Protein AF-A0A959Y8W8-F1 (afdb_monomer)

Solvent-accessible surface area (backbone atoms only — not comparable to full-atom values): 12566 Å² total; per-residue (Å²): 110,53,69,58,55,55,50,50,54,55,51,46,36,52,47,51,26,52,47,50,45,73,72,44,62,66,51,68,52,96,49,15,60,48,69,56,41,47,70,50,42,53,74,69,55,39,50,50,33,64,76,68,66,54,86,52,61,78,70,49,55,55,67,57,48,49,38,28,50,62,71,41,36,74,59,42,26,75,74,68,69,51,55,72,66,53,54,54,40,48,51,50,53,52,53,48,54,52,50,63,71,65,50,57,94,84,53,81,68,51,53,69,55,52,21,54,52,32,47,48,50,39,56,43,38,59,72,66,66,44,59,67,66,61,49,51,54,40,46,51,54,22,52,51,27,49,44,62,68,71,72,62,81,85,75,74,88,75,80,90,79,78,92,78,83,90,86,85,88,84,89,87,88,87,88,85,89,82,89,86,87,90,89,85,90,88,85,90,82,91,82,89,87,89,82,88,87,80,83,135

Sequence (200 aa):
MEDRVQAHLRSLAGQLAGFLHTHLNGRGGDDWWDTRVVQQLTYGQQGQVRSRGITTLAGLDLAALLRVYDRNWSELDHLAGQPNEVRTLARQLMDLRHALAHQGTDHELPPADAYRH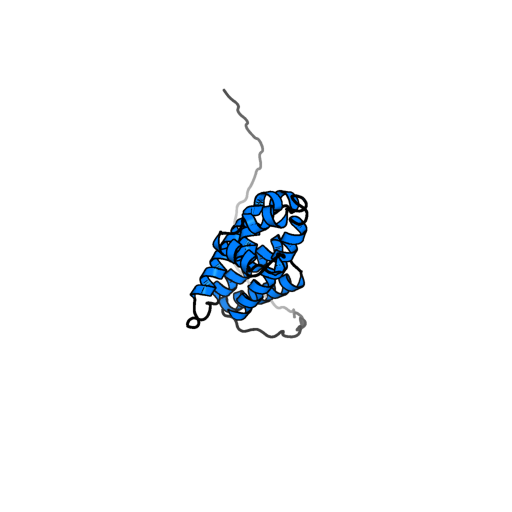LDTLHRFLQAIAADPAVLAEVGADRDKALAALAGKPAAAPAPPEQPAPEPAPKATKPEPSTKAAPPDAGPEACRVGPLAIHGP

Foldseek 3Di:
DLVLLVVLLLVLLVQLLVLCCVQQPCPPHPCSCCVLQLVLDDPVQNVVCVVVVPRGSSPDHSVSSLSSCLSCVVSCCVRPVQDPVLNVLSVVLVVLVVCSVPPPPPDDDDLVSQLVSLVSSLVNCVSSVGDVVSNVSSVVSNVVSVVVVVPDDDDDDDDDDDDDDDDDDDDDDDDDDDDDDDDDDDDDDDDDDDDDDDDD

Mean predicted aligned error: 13.77 Å

Radius of gyration: 31.59 Å; Cα contacts (8 Å, |Δi|>4): 136; chains: 1; bounding box: 103×59×55 Å

pLDDT: mean 80.77, std 21.01, range [32.75, 97.88]

Nearest PDB structures (foldseek):
  2w6y-assembly1_A  TM=2.264E-01  e=3.826E+00  Physeter macrocephalus
  3a2g-assembly1_A  TM=2.258E-01  e=4.016E+00  Physeter macrocephalus
  1yma-assembly1_A  TM=2.265E-01  e=6.214E+00  Equus caballus

Secondary structure (DSSP, 8-state):
-HHHHHHHHHHHHHHHHHHHHHHHTTTTGGGHIIIIIGGGS-HHHHHHHHHHT--SGGGS-HHHHHHHHHHTHHHHHHHH---HHHHHHHHHHHHHHHHHHHSTTTSPPPHHHHHHHHHHHHHHHHHTT--HHHHHHHHHHHHHHHHHHTT---------PPPPPP----------------------------------

Structure (mmCIF, N/CA/C/O backbone):
data_AF-A0A959Y8W8-F1
#
_entry.id   AF-A0A959Y8W8-F1
#
loop_
_atom_site.group_PDB
_atom_site.id
_atom_site.type_symbol
_atom_site.label_atom_id
_atom_site.label_alt_id
_atom_site.label_comp_id
_atom_site.label_asym_id
_atom_site.label_entity_id
_atom_site.label_seq_id
_atom_site.pdbx_PDB_ins_code
_atom_site.Cartn_x
_atom_site.Cartn_y
_atom_site.Cartn_z
_atom_site.occupancy
_atom_site.B_iso_or_equiv
_atom_site.auth_seq_id
_atom_site.auth_comp_id
_atom_site.auth_asym_id
_atom_site.auth_atom_id
_atom_site.pdbx_PDB_model_num
ATOM 1 N N . MET A 1 1 ? 7.433 -5.122 -18.331 1.00 84.12 1 MET A N 1
ATOM 2 C CA . MET A 1 1 ? 7.827 -4.858 -16.922 1.00 84.12 1 MET A CA 1
ATOM 3 C C . MET A 1 1 ? 6.707 -4.206 -16.127 1.00 84.12 1 MET A C 1
ATOM 5 O O . MET A 1 1 ? 6.530 -4.562 -14.972 1.00 84.12 1 MET A O 1
ATOM 9 N N . GLU A 1 2 ? 5.927 -3.310 -16.731 1.00 87.31 2 GLU A N 1
ATOM 10 C CA . GLU A 1 2 ? 4.787 -2.660 -16.074 1.00 87.31 2 GLU A CA 1
ATOM 11 C C . GLU A 1 2 ? 3.812 -3.633 -15.386 1.00 87.31 2 GLU A C 1
ATOM 13 O O . GLU A 1 2 ? 3.534 -3.465 -14.203 1.00 87.31 2 GLU A O 1
ATOM 18 N N . ASP A 1 3 ? 3.371 -4.697 -16.070 1.00 90.06 3 ASP A N 1
ATOM 19 C CA . ASP A 1 3 ? 2.466 -5.705 -15.487 1.00 90.06 3 ASP A CA 1
ATOM 20 C C . ASP A 1 3 ? 3.020 -6.336 -14.195 1.00 90.06 3 ASP A C 1
ATOM 22 O O . ASP A 1 3 ? 2.292 -6.520 -13.219 1.00 90.06 3 ASP A O 1
ATOM 26 N N . ARG A 1 4 ? 4.339 -6.570 -14.135 1.00 92.56 4 ARG A N 1
ATOM 27 C CA . ARG A 1 4 ? 5.010 -7.076 -12.928 1.00 92.56 4 ARG A CA 1
ATOM 28 C C . ARG A 1 4 ? 4.966 -6.053 -11.798 1.00 92.56 4 ARG A C 1
ATOM 30 O O . ARG A 1 4 ? 4.625 -6.409 -10.677 1.00 92.56 4 ARG A O 1
ATOM 37 N N . VAL A 1 5 ? 5.229 -4.777 -12.089 1.00 92.56 5 VAL A N 1
ATOM 38 C CA . VAL A 1 5 ? 5.112 -3.690 -11.099 1.00 92.56 5 VAL A CA 1
ATOM 39 C C . VAL A 1 5 ? 3.671 -3.580 -10.581 1.00 92.56 5 VAL A C 1
ATOM 41 O O . VAL A 1 5 ? 3.459 -3.468 -9.375 1.00 92.56 5 VAL A O 1
ATOM 44 N N . GLN A 1 6 ? 2.673 -3.686 -11.462 1.00 92.38 6 GLN A N 1
ATOM 45 C CA . GLN A 1 6 ? 1.253 -3.682 -11.089 1.00 92.38 6 GLN A CA 1
ATOM 46 C C . GLN A 1 6 ? 0.864 -4.907 -10.243 1.00 92.38 6 GLN A C 1
ATOM 48 O O . GLN A 1 6 ? 0.090 -4.795 -9.289 1.00 92.38 6 GLN A O 1
ATOM 53 N N . ALA A 1 7 ? 1.399 -6.090 -10.553 1.00 94.31 7 ALA A N 1
ATOM 54 C CA . ALA A 1 7 ? 1.222 -7.286 -9.731 1.00 94.31 7 ALA A CA 1
ATOM 55 C C . ALA A 1 7 ? 1.810 -7.093 -8.323 1.00 94.31 7 ALA A C 1
ATOM 57 O O . ALA A 1 7 ? 1.128 -7.364 -7.333 1.00 94.31 7 ALA A O 1
ATOM 58 N N . HIS A 1 8 ? 3.014 -6.526 -8.225 1.00 96.06 8 HIS A N 1
ATOM 59 C CA . HIS A 1 8 ? 3.666 -6.239 -6.946 1.00 96.06 8 HIS A CA 1
ATOM 60 C C . HIS A 1 8 ? 2.931 -5.175 -6.125 1.00 96.06 8 HIS A C 1
ATOM 62 O O . HIS A 1 8 ? 2.804 -5.327 -4.913 1.00 96.06 8 HIS A O 1
ATOM 68 N N . LEU A 1 9 ? 2.347 -4.153 -6.761 1.00 94.81 9 LEU A N 1
ATOM 69 C CA . LEU A 1 9 ? 1.483 -3.176 -6.080 1.00 94.81 9 LEU A CA 1
ATOM 70 C C . LEU A 1 9 ? 0.223 -3.821 -5.483 1.00 94.81 9 LEU A C 1
ATOM 72 O O . LEU A 1 9 ? -0.196 -3.458 -4.382 1.00 94.81 9 LEU A O 1
ATOM 76 N N . ARG A 1 10 ? -0.372 -4.798 -6.178 1.00 94.69 10 ARG A N 1
ATOM 77 C CA . ARG A 1 10 ? -1.507 -5.572 -5.645 1.00 94.69 10 ARG A CA 1
ATOM 78 C C . ARG A 1 10 ? -1.085 -6.457 -4.472 1.00 94.69 10 ARG A C 1
ATOM 80 O O . ARG A 1 10 ? -1.797 -6.500 -3.472 1.00 94.69 10 ARG A O 1
ATOM 87 N N . SER A 1 11 ? 0.075 -7.107 -4.564 1.00 96.06 11 SER A N 1
ATOM 88 C CA . SER A 1 11 ? 0.631 -7.896 -3.457 1.00 96.06 11 SER A CA 1
ATOM 89 C C . SER A 1 11 ? 0.906 -7.022 -2.228 1.00 96.06 11 SER A C 1
ATOM 91 O O . SER A 1 11 ? 0.477 -7.348 -1.120 1.00 96.06 11 SER A O 1
ATOM 93 N N . LEU A 1 12 ? 1.503 -5.842 -2.436 1.00 96.88 12 LEU A N 1
ATOM 94 C CA . LEU A 1 12 ? 1.716 -4.844 -1.391 1.00 96.88 12 LEU A CA 1
ATOM 95 C C . LEU A 1 12 ? 0.410 -4.463 -0.687 1.00 96.88 12 LEU A C 1
ATOM 97 O O . LEU A 1 12 ? 0.405 -4.354 0.535 1.00 96.88 12 LEU A O 1
ATOM 101 N N . ALA A 1 13 ? -0.688 -4.263 -1.421 1.00 96.75 13 ALA A N 1
ATOM 102 C CA . ALA A 1 13 ? -1.972 -3.932 -0.804 1.00 96.75 13 ALA A CA 1
ATOM 103 C C . ALA A 1 13 ? -2.411 -5.014 0.200 1.00 96.75 13 ALA A C 1
ATOM 105 O O . ALA A 1 13 ? -2.817 -4.688 1.314 1.00 96.75 13 ALA A O 1
ATOM 106 N N . GLY A 1 14 ? -2.248 -6.295 -0.148 1.00 96.81 14 GLY A N 1
ATOM 107 C CA . GLY A 1 14 ? -2.525 -7.410 0.761 1.00 96.81 14 GLY A CA 1
ATOM 108 C C . GLY A 1 14 ? -1.614 -7.419 1.993 1.00 96.81 14 GLY A C 1
ATOM 109 O O . GLY A 1 14 ? -2.105 -7.494 3.121 1.00 96.81 14 GLY A O 1
ATOM 110 N N . GLN A 1 15 ? -0.300 -7.275 1.790 1.00 97.88 15 GLN A N 1
ATOM 111 C CA . GLN A 1 15 ? 0.691 -7.245 2.877 1.00 97.88 15 GLN A CA 1
ATOM 112 C C . GLN A 1 15 ? 0.447 -6.071 3.837 1.00 97.88 15 GLN A C 1
ATOM 114 O O . GLN A 1 15 ? 0.422 -6.242 5.055 1.00 97.88 15 GLN A O 1
ATOM 119 N N . LEU A 1 16 ? 0.186 -4.882 3.290 1.00 97.56 16 LEU A N 1
ATOM 120 C CA . LEU A 1 16 ? -0.084 -3.678 4.068 1.00 97.56 16 LEU A CA 1
ATOM 121 C C . LEU A 1 16 ? -1.410 -3.774 4.832 1.00 97.56 16 LEU A C 1
ATOM 123 O O . LEU A 1 16 ? -1.476 -3.350 5.983 1.00 97.56 16 LEU A O 1
ATOM 127 N N . ALA A 1 17 ? -2.457 -4.346 4.231 1.00 97.56 17 ALA A N 1
ATOM 128 C CA . ALA A 1 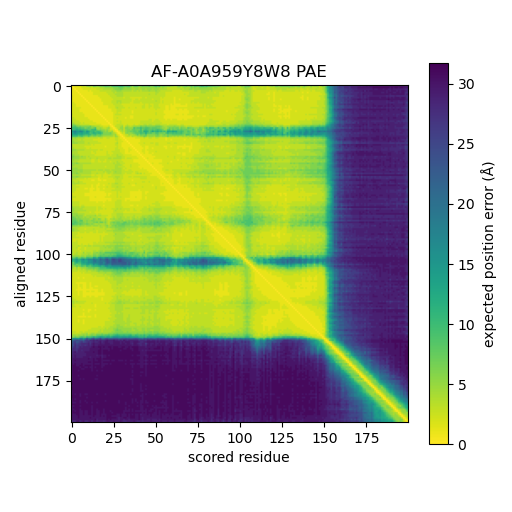17 ? -3.720 -4.579 4.927 1.00 97.56 17 ALA A CA 1
ATOM 129 C C . ALA A 1 17 ? -3.539 -5.518 6.131 1.00 97.56 17 ALA A C 1
ATOM 131 O O . ALA A 1 17 ? -4.072 -5.233 7.205 1.00 97.56 17 ALA A O 1
ATOM 132 N N . GLY A 1 18 ? -2.759 -6.593 5.973 1.00 97.06 18 GLY A N 1
ATOM 133 C CA . GLY A 1 18 ? -2.413 -7.509 7.063 1.00 97.06 18 GLY A CA 1
ATOM 134 C C . GLY A 1 18 ? -1.610 -6.824 8.170 1.00 97.06 18 GLY A C 1
ATOM 135 O O . GLY A 1 18 ? -1.984 -6.901 9.338 1.00 97.06 18 GLY A O 1
ATOM 136 N N . PHE A 1 19 ? -0.564 -6.082 7.803 1.00 96.75 19 PHE A N 1
ATOM 137 C CA . PHE A 1 19 ? 0.249 -5.306 8.743 1.00 96.75 19 PHE A CA 1
ATOM 138 C C . PHE A 1 19 ? -0.599 -4.310 9.552 1.00 96.75 19 PHE A C 1
ATOM 140 O O . PHE A 1 19 ? -0.569 -4.303 10.784 1.00 96.75 19 PHE A O 1
ATOM 147 N N . LEU A 1 20 ? -1.412 -3.499 8.868 1.00 96.31 20 LEU A N 1
ATOM 148 C CA . LEU A 1 20 ? -2.287 -2.522 9.515 1.00 96.31 20 LEU A CA 1
ATOM 149 C C . LEU A 1 20 ? -3.315 -3.197 10.425 1.00 96.31 20 LEU A C 1
ATOM 151 O O . LEU A 1 20 ? -3.590 -2.679 11.505 1.00 96.31 20 LEU A O 1
ATOM 155 N N . HIS A 1 21 ? -3.856 -4.352 10.029 1.00 95.44 21 HIS A N 1
ATOM 156 C CA . HIS A 1 21 ? -4.769 -5.109 10.880 1.00 95.44 21 HIS A CA 1
ATOM 157 C C . HIS A 1 21 ? -4.071 -5.539 12.171 1.00 95.44 21 HIS A C 1
ATOM 159 O O . HIS A 1 21 ? -4.566 -5.247 13.253 1.00 95.44 21 HIS A O 1
ATOM 165 N N . THR A 1 22 ? -2.891 -6.149 12.073 1.00 95.31 22 THR A N 1
ATOM 166 C CA . THR A 1 22 ? -2.126 -6.623 13.234 1.00 95.31 22 THR A CA 1
ATOM 167 C C . THR A 1 22 ? -1.834 -5.512 14.244 1.00 95.31 22 THR A C 1
ATOM 169 O O . THR A 1 22 ? -1.932 -5.739 15.450 1.00 95.31 22 THR A O 1
ATOM 172 N N . HIS A 1 23 ? -1.505 -4.303 13.779 1.00 94.06 23 HIS A N 1
ATOM 173 C CA . HIS A 1 23 ? -1.103 -3.212 14.672 1.00 94.06 23 HIS A CA 1
ATOM 174 C C . HIS A 1 23 ? -2.256 -2.313 15.140 1.00 94.06 23 HIS A C 1
ATOM 176 O O . HIS A 1 23 ? -2.198 -1.799 16.260 1.00 94.06 23 HIS A O 1
ATOM 182 N N . LEU A 1 24 ? -3.301 -2.124 14.327 1.00 92.44 24 LEU A N 1
ATOM 183 C CA . LEU A 1 24 ? -4.414 -1.219 14.643 1.00 92.44 24 LEU A CA 1
ATOM 184 C C . LEU A 1 24 ? -5.643 -1.931 15.220 1.00 92.44 24 LEU A C 1
ATOM 186 O O . LEU A 1 24 ? -6.468 -1.274 15.856 1.00 92.44 24 LEU A O 1
ATOM 190 N N . ASN A 1 25 ? -5.788 -3.246 15.030 1.00 90.81 25 ASN A N 1
ATOM 191 C CA . ASN A 1 25 ? -6.951 -3.975 15.533 1.00 90.81 25 ASN A CA 1
ATOM 192 C C . ASN A 1 25 ? -7.072 -3.853 17.063 1.00 90.81 25 ASN A C 1
ATOM 194 O O . ASN A 1 25 ? -6.100 -4.029 17.800 1.00 90.81 25 ASN A O 1
ATOM 198 N N . GLY A 1 26 ? -8.274 -3.515 17.536 1.00 82.75 26 GLY A N 1
ATOM 199 C CA . GLY A 1 26 ? -8.563 -3.287 18.957 1.00 82.75 26 GLY A CA 1
ATOM 200 C C . GLY A 1 26 ? -8.016 -1.971 19.532 1.00 82.75 26 GLY A C 1
ATOM 201 O O . GLY A 1 26 ? -8.251 -1.668 20.704 1.00 82.75 26 GLY A O 1
ATOM 202 N N . ARG A 1 27 ? -7.313 -1.146 18.740 1.00 82.19 27 ARG A N 1
ATOM 203 C CA . ARG A 1 27 ? -6.789 0.158 19.180 1.00 82.19 27 ARG A CA 1
ATOM 204 C C . ARG A 1 27 ? -7.871 1.230 19.083 1.00 82.19 27 ARG A C 1
ATOM 206 O O . ARG A 1 27 ? -8.074 1.830 18.032 1.00 82.19 27 ARG A O 1
ATOM 213 N N . GLY A 1 28 ? -8.535 1.499 20.202 1.00 70.31 28 GLY A N 1
ATOM 214 C CA . GLY A 1 28 ? -9.700 2.391 20.259 1.00 70.31 28 GLY A CA 1
ATOM 215 C C . GLY A 1 28 ? -11.002 1.675 20.622 1.00 70.31 28 GLY A C 1
ATOM 216 O O . GLY A 1 28 ? -12.069 2.254 20.460 1.00 70.31 28 GLY A O 1
ATOM 217 N N . GLY A 1 29 ? -10.920 0.434 21.121 1.00 84.06 29 GLY A N 1
ATOM 218 C CA . GLY A 1 29 ? -12.086 -0.349 21.532 1.00 84.06 29 GLY A CA 1
ATOM 219 C C . GLY A 1 29 ? -12.903 -0.845 20.341 1.00 84.06 29 GLY A C 1
ATOM 220 O O . GLY A 1 29 ? -12.357 -1.061 19.258 1.00 84.06 29 GLY A O 1
ATOM 221 N N . ASP A 1 30 ? -14.209 -1.015 20.539 1.00 84.81 30 ASP A N 1
ATOM 222 C CA . ASP A 1 30 ? -15.143 -1.493 19.510 1.00 84.81 30 ASP A CA 1
ATOM 223 C C . ASP A 1 30 ? -15.212 -0.582 18.270 1.00 84.81 30 ASP A C 1
ATOM 225 O O . ASP A 1 30 ? -15.536 -1.046 17.179 1.00 84.81 30 ASP A O 1
ATOM 229 N N . ASP A 1 31 ? -14.840 0.695 18.410 1.00 90.88 31 ASP A N 1
ATOM 230 C CA . ASP A 1 31 ? -14.907 1.705 17.347 1.00 90.88 31 ASP A CA 1
ATOM 231 C C . ASP A 1 31 ? -13.566 1.920 16.614 1.00 90.88 31 ASP A C 1
ATOM 233 O O . ASP A 1 31 ? -13.406 2.847 15.816 1.00 90.88 31 ASP A O 1
ATOM 237 N N . TRP A 1 32 ? -12.569 1.053 16.846 1.00 93.31 32 TRP A N 1
ATOM 238 C CA . TRP A 1 32 ? -11.239 1.202 16.236 1.00 93.31 32 TRP A CA 1
ATOM 239 C C . TRP A 1 32 ? -11.307 1.338 14.708 1.00 93.31 32 TRP A C 1
ATOM 241 O O . TRP A 1 32 ? -10.532 2.093 14.123 1.00 93.31 32 TRP A O 1
ATOM 251 N N . TRP A 1 33 ? -12.244 0.639 14.060 1.00 94.69 33 TRP A N 1
ATOM 252 C CA . TRP A 1 33 ? -12.433 0.712 12.615 1.00 94.69 33 TRP A CA 1
ATOM 253 C C . TRP A 1 33 ? -12.815 2.125 12.163 1.00 94.69 33 TRP A C 1
ATOM 255 O O . TRP A 1 33 ? -12.198 2.657 11.239 1.00 94.69 33 TRP A O 1
ATOM 265 N N . ASP A 1 34 ? -13.786 2.771 12.811 1.00 93.69 34 ASP A N 1
ATOM 266 C CA . ASP A 1 34 ? -14.175 4.127 12.422 1.00 93.69 34 ASP A CA 1
ATOM 267 C C . ASP A 1 34 ? -13.040 5.111 12.724 1.00 93.69 34 ASP A C 1
ATOM 269 O O . ASP A 1 34 ? -12.527 5.779 11.821 1.00 93.69 34 ASP A O 1
ATOM 273 N N . THR A 1 35 ? -12.549 5.100 13.963 1.00 93.31 35 THR A N 1
ATOM 274 C CA . THR A 1 35 ? -11.552 6.060 14.450 1.00 93.31 35 THR A CA 1
ATOM 275 C C . THR A 1 35 ? -10.195 5.942 13.734 1.00 93.31 35 THR A C 1
ATOM 277 O O . THR A 1 35 ? -9.583 6.955 13.372 1.00 93.31 35 THR A O 1
ATOM 280 N N . ARG A 1 36 ? -9.692 4.719 13.511 1.00 94.56 36 ARG A N 1
ATOM 281 C CA . ARG A 1 36 ? -8.350 4.475 12.940 1.00 94.56 36 ARG A CA 1
ATOM 282 C C . ARG A 1 36 ? -8.355 4.290 11.430 1.00 94.56 36 ARG A C 1
ATOM 284 O O . ARG A 1 36 ? -7.325 4.534 10.803 1.00 94.56 36 ARG A O 1
ATOM 291 N N . VAL A 1 37 ? -9.478 3.882 10.839 1.00 95.88 37 VAL A N 1
ATOM 292 C CA . VAL A 1 37 ? -9.566 3.613 9.398 1.00 95.88 37 VAL A CA 1
ATOM 293 C C . VAL A 1 37 ? -10.461 4.640 8.717 1.00 95.88 37 VAL A C 1
ATOM 295 O O . VAL A 1 37 ? -9.952 5.460 7.956 1.00 95.88 37 VAL A O 1
ATOM 298 N N . VAL A 1 38 ? -11.767 4.647 8.993 1.00 95.62 38 VAL A N 1
ATOM 299 C CA . VAL A 1 38 ? -12.744 5.439 8.220 1.00 95.62 38 VAL A CA 1
ATOM 300 C C . VAL A 1 38 ? -12.470 6.940 8.321 1.00 95.62 38 VAL A C 1
ATOM 302 O O . VAL A 1 38 ? -12.371 7.609 7.290 1.00 95.62 38 VAL A O 1
ATOM 305 N N . GLN A 1 39 ? -12.267 7.477 9.524 1.00 95.12 39 GLN A N 1
ATOM 306 C CA . GLN A 1 39 ? -12.040 8.914 9.734 1.00 95.12 39 GLN A CA 1
ATOM 307 C C . GLN A 1 39 ? -10.714 9.414 9.145 1.00 95.12 39 GLN A C 1
ATOM 309 O O . GLN A 1 39 ? -10.557 10.606 8.881 1.00 95.12 39 GLN A O 1
ATOM 314 N N . GLN A 1 40 ? -9.767 8.512 8.876 1.00 95.38 40 GLN A N 1
ATOM 315 C CA . GLN A 1 40 ? -8.468 8.854 8.287 1.00 95.38 40 GLN A CA 1
ATOM 316 C C . GLN A 1 40 ? -8.527 8.984 6.755 1.00 95.38 40 GLN A C 1
ATOM 318 O O . GLN A 1 40 ? -7.651 9.586 6.112 1.00 95.38 40 GLN A O 1
ATOM 323 N N . LEU A 1 41 ? -9.582 8.445 6.145 1.00 96.19 41 LEU A N 1
ATOM 324 C CA . LEU A 1 41 ? -9.816 8.508 4.710 1.00 96.19 41 LEU A CA 1
ATOM 325 C C . LEU A 1 41 ? -10.345 9.880 4.275 1.00 96.19 41 LEU A C 1
ATOM 327 O O . LEU A 1 41 ? -10.933 10.632 5.049 1.00 96.19 41 LEU A O 1
ATOM 331 N N . THR A 1 42 ? -10.145 10.217 2.997 1.00 95.31 42 THR A N 1
ATOM 332 C CA . THR A 1 42 ? -10.811 11.389 2.398 1.00 95.31 42 THR A CA 1
ATOM 333 C C . THR A 1 42 ? -12.326 11.207 2.377 1.00 95.31 42 THR A C 1
ATOM 335 O O . THR A 1 42 ? -12.806 10.079 2.309 1.00 95.31 42 THR A O 1
ATOM 338 N N . TYR A 1 43 ? -13.088 12.303 2.319 1.00 95.31 43 TYR A N 1
ATOM 339 C CA . TYR A 1 43 ? -14.551 12.242 2.203 1.00 95.31 43 TYR A CA 1
ATOM 340 C C . TYR A 1 43 ? -15.021 11.343 1.042 1.00 95.31 43 TYR A C 1
ATOM 342 O O . TYR A 1 43 ? -15.924 10.526 1.211 1.00 95.31 43 TYR A O 1
ATOM 350 N N . GLY A 1 44 ? -14.351 11.414 -0.115 1.00 94.94 44 GLY A N 1
ATOM 351 C CA . GLY A 1 44 ? -14.649 10.546 -1.258 1.00 94.94 44 GLY A CA 1
ATOM 352 C C . GLY A 1 44 ? -14.379 9.062 -0.981 1.00 94.94 44 GLY A C 1
ATOM 353 O O . GLY A 1 44 ? -15.208 8.211 -1.298 1.00 94.94 44 GLY A O 1
ATOM 354 N N . GLN A 1 45 ? -13.252 8.738 -0.341 1.00 94.94 45 GLN A N 1
ATOM 355 C CA . GLN A 1 45 ? -12.933 7.363 0.059 1.00 94.94 45 GLN A CA 1
ATOM 356 C C . GLN A 1 45 ? -13.883 6.844 1.148 1.00 94.94 45 GLN A C 1
ATOM 358 O O . GLN A 1 45 ? -14.311 5.697 1.070 1.00 94.94 45 GLN A O 1
ATOM 363 N N . GLN A 1 46 ? -14.275 7.682 2.112 1.00 96.31 46 GLN A N 1
ATOM 364 C CA . GLN A 1 46 ? -15.299 7.337 3.102 1.00 96.31 46 GLN A CA 1
ATOM 365 C C . GLN A 1 46 ? -16.635 7.012 2.426 1.00 96.31 46 GLN A C 1
ATOM 367 O O . GLN A 1 46 ? -17.271 6.015 2.760 1.00 96.31 46 GLN A O 1
ATOM 372 N N . GLY A 1 47 ? -17.042 7.822 1.443 1.00 94.88 47 GLY A N 1
ATOM 373 C CA . GLY A 1 47 ? -18.233 7.563 0.636 1.00 94.88 47 GLY A CA 1
ATOM 374 C C . GLY A 1 47 ? -18.168 6.216 -0.087 1.00 94.88 47 GLY A C 1
ATOM 375 O O . GLY A 1 47 ? -19.129 5.454 -0.034 1.00 94.88 47 GLY A O 1
ATOM 376 N N . GLN A 1 48 ? -17.022 5.877 -0.690 1.00 93.62 48 GLN A N 1
ATOM 377 C CA . GLN A 1 48 ? -16.799 4.572 -1.333 1.00 93.62 48 GLN A CA 1
ATOM 378 C C . GLN A 1 48 ? -16.897 3.411 -0.334 1.00 93.62 48 GLN A C 1
ATOM 380 O O . GLN A 1 48 ? -17.573 2.425 -0.619 1.00 93.62 48 GLN A O 1
ATOM 385 N N . VAL A 1 49 ? -16.272 3.539 0.841 1.00 95.31 49 VAL A N 1
ATOM 386 C CA . VAL A 1 49 ? -16.322 2.528 1.911 1.00 95.31 49 VAL A CA 1
ATOM 387 C C . VAL A 1 49 ? -17.757 2.284 2.370 1.00 95.31 49 VAL A C 1
ATOM 389 O O . VAL A 1 49 ? -18.199 1.137 2.390 1.00 95.31 49 VAL A O 1
ATOM 392 N N . ARG A 1 50 ? -18.513 3.354 2.652 1.00 94.31 50 ARG A N 1
ATOM 393 C CA . ARG A 1 50 ? -19.922 3.262 3.071 1.00 94.31 50 ARG A CA 1
ATOM 394 C C . ARG A 1 50 ? -20.806 2.687 1.966 1.00 94.31 50 ARG A C 1
ATOM 396 O O . ARG A 1 50 ? -21.577 1.771 2.220 1.00 94.31 50 ARG A O 1
ATOM 403 N N . SER A 1 51 ? -20.667 3.182 0.737 1.00 94.81 51 SER A N 1
ATOM 404 C CA . SER A 1 51 ? -21.494 2.754 -0.398 1.00 94.81 51 SER A CA 1
ATOM 405 C C . SER A 1 51 ? -21.263 1.296 -0.790 1.00 94.81 51 SER A C 1
ATOM 407 O O . SER A 1 51 ? -22.193 0.655 -1.270 1.00 94.81 51 SER A O 1
ATOM 409 N N . ARG A 1 52 ? -20.040 0.780 -0.626 1.00 94.62 52 ARG A N 1
ATOM 410 C CA . ARG A 1 52 ? -19.692 -0.614 -0.940 1.00 94.62 52 ARG A CA 1
ATOM 411 C C . ARG A 1 52 ? -19.805 -1.552 0.265 1.00 94.62 52 ARG A C 1
ATOM 413 O O . ARG A 1 52 ? -19.562 -2.742 0.106 1.00 94.62 52 ARG A O 1
ATOM 420 N N . GLY A 1 53 ? -20.130 -1.035 1.452 1.00 94.31 53 GLY A N 1
ATOM 421 C CA . GLY A 1 53 ? -20.189 -1.827 2.682 1.00 94.31 53 GLY A CA 1
ATOM 422 C C . GLY A 1 53 ? -18.842 -2.446 3.069 1.00 94.31 53 GLY A C 1
ATOM 423 O O . GLY A 1 53 ? -18.805 -3.572 3.556 1.00 94.31 53 GLY A O 1
ATOM 424 N N . ILE A 1 54 ? -17.729 -1.749 2.820 1.00 95.75 54 ILE A N 1
ATOM 425 C CA . ILE A 1 54 ? -16.395 -2.256 3.162 1.00 95.75 54 ILE A CA 1
ATOM 426 C C . ILE A 1 54 ? -16.195 -2.152 4.677 1.00 95.75 54 ILE A C 1
ATOM 428 O O . ILE A 1 54 ? -16.219 -1.061 5.243 1.00 95.75 54 ILE A O 1
ATOM 432 N N . THR A 1 55 ? -15.957 -3.290 5.321 1.00 93.75 55 THR A N 1
ATOM 433 C CA . THR A 1 55 ? -15.776 -3.402 6.780 1.00 93.75 55 THR A CA 1
ATOM 434 C C . THR A 1 55 ? -14.415 -3.970 7.181 1.00 93.75 55 THR A C 1
ATOM 436 O O . THR A 1 55 ? -14.155 -4.186 8.360 1.00 93.75 55 THR A O 1
ATOM 439 N N . THR A 1 56 ? -13.536 -4.237 6.212 1.00 95.38 56 THR A N 1
ATOM 440 C CA . THR A 1 56 ? -12.213 -4.827 6.448 1.00 95.38 56 THR A CA 1
ATOM 441 C C . THR A 1 56 ? -11.132 -4.084 5.672 1.00 95.38 56 THR A C 1
ATOM 443 O O . THR A 1 56 ? -11.383 -3.547 4.591 1.00 95.38 56 THR A O 1
ATOM 446 N N . LEU A 1 57 ? -9.902 -4.074 6.204 1.00 96.31 57 LEU A N 1
ATOM 447 C CA . LEU A 1 57 ? -8.756 -3.436 5.543 1.00 96.31 57 LEU A CA 1
ATOM 448 C C . LEU A 1 57 ? -8.471 -4.065 4.172 1.00 96.31 57 LEU A C 1
ATOM 450 O O . LEU A 1 57 ? -8.140 -3.350 3.237 1.00 96.31 57 LEU A O 1
ATOM 454 N N . ALA A 1 58 ? -8.673 -5.376 4.020 1.00 95.44 58 ALA A N 1
ATOM 455 C CA . ALA A 1 58 ? -8.487 -6.077 2.748 1.00 95.44 58 ALA A CA 1
ATOM 456 C C . ALA A 1 58 ? -9.445 -5.606 1.635 1.00 95.44 58 ALA A C 1
ATOM 458 O O . ALA A 1 58 ? -9.155 -5.795 0.458 1.00 95.44 58 ALA A O 1
ATOM 459 N N . GLY A 1 59 ? -10.578 -4.985 1.987 1.00 94.31 59 GLY A N 1
ATOM 460 C CA . GLY A 1 59 ? -11.503 -4.392 1.018 1.00 94.31 59 GLY A CA 1
ATOM 461 C C . GLY A 1 59 ? -11.103 -2.992 0.543 1.00 94.31 59 GLY A C 1
ATOM 462 O O . GLY A 1 59 ? -11.766 -2.435 -0.333 1.00 94.31 59 GLY A O 1
ATOM 463 N N . LEU A 1 60 ? -10.053 -2.398 1.118 1.00 96.00 60 LEU A N 1
ATOM 464 C CA . LEU A 1 60 ? -9.560 -1.081 0.732 1.00 96.00 60 LEU A CA 1
ATOM 465 C C . LEU A 1 60 ? -8.555 -1.175 -0.418 1.00 96.00 60 LEU A C 1
ATOM 467 O O . LEU A 1 60 ? -7.702 -2.053 -0.470 1.00 96.00 60 LEU A O 1
ATOM 471 N N . ASP A 1 61 ? -8.622 -0.199 -1.318 1.00 93.81 61 ASP A N 1
ATOM 472 C CA . ASP A 1 61 ? -7.615 -0.009 -2.359 1.00 93.81 61 ASP A CA 1
ATOM 473 C C . ASP A 1 61 ? -6.289 0.530 -1.777 1.00 93.81 61 ASP A C 1
ATOM 475 O O . ASP A 1 61 ? -6.261 1.164 -0.716 1.00 93.81 61 ASP A O 1
ATOM 479 N N . LEU A 1 62 ? -5.182 0.338 -2.504 1.00 95.06 62 LEU A N 1
ATOM 480 C CA . LEU A 1 62 ? -3.831 0.672 -2.051 1.00 95.06 62 LEU A CA 1
ATOM 481 C C . LEU A 1 62 ? -3.682 2.126 -1.567 1.00 95.06 62 LEU A C 1
ATOM 483 O O . LEU A 1 62 ? -2.997 2.356 -0.575 1.00 95.06 62 LEU A O 1
ATOM 487 N N . ALA A 1 63 ? -4.328 3.122 -2.187 1.00 93.88 63 ALA A N 1
ATOM 488 C CA . ALA A 1 63 ? -4.225 4.496 -1.668 1.00 93.88 63 ALA A CA 1
ATOM 489 C C . ALA A 1 63 ? -4.992 4.707 -0.374 1.00 93.88 63 ALA A C 1
ATOM 491 O O . ALA A 1 63 ? -4.591 5.546 0.430 1.00 93.88 63 ALA A O 1
ATOM 492 N N . ALA A 1 64 ? -6.111 4.013 -0.179 1.00 95.69 64 ALA A N 1
ATOM 493 C CA . ALA A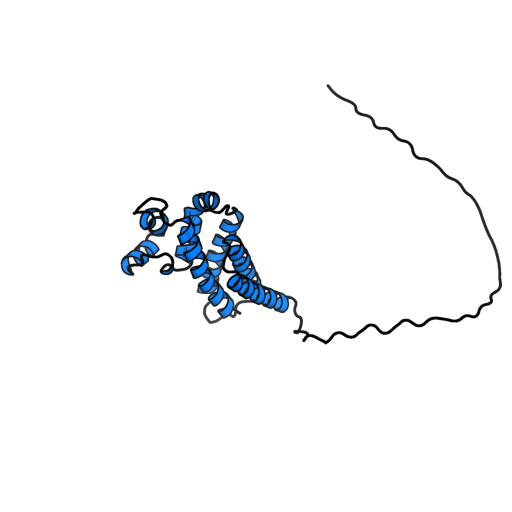 1 64 ? -6.807 4.072 1.096 1.00 95.69 64 ALA A CA 1
ATOM 494 C C . ALA A 1 64 ? -5.923 3.450 2.186 1.00 95.69 64 ALA A C 1
ATOM 496 O O . ALA A 1 64 ? -5.738 4.071 3.228 1.00 95.69 64 ALA A O 1
ATOM 497 N N . LEU A 1 65 ? -5.278 2.316 1.900 1.00 97.44 65 LEU A N 1
ATOM 498 C CA . LEU A 1 65 ? -4.334 1.669 2.815 1.00 97.44 65 LEU A CA 1
ATOM 499 C C . LEU A 1 65 ? -3.110 2.542 3.130 1.00 97.44 65 LEU A C 1
ATOM 501 O O . LEU A 1 65 ? -2.818 2.776 4.299 1.00 97.44 65 LEU A O 1
ATOM 505 N N . LEU A 1 66 ? -2.431 3.088 2.116 1.00 96.12 66 LEU A N 1
ATOM 506 C CA . LEU A 1 66 ? -1.280 3.984 2.308 1.00 96.12 66 LEU A CA 1
ATOM 507 C C . LEU A 1 66 ? -1.664 5.255 3.075 1.00 96.12 66 LEU A C 1
ATOM 509 O O . LEU A 1 66 ? -0.874 5.765 3.866 1.00 96.12 66 LEU A O 1
ATOM 513 N N . ARG A 1 67 ? -2.891 5.754 2.887 1.00 95.19 67 ARG A N 1
ATOM 514 C CA . ARG A 1 67 ? -3.402 6.894 3.650 1.00 95.19 67 ARG A CA 1
ATOM 515 C C . ARG A 1 67 ? -3.661 6.536 5.110 1.00 95.19 67 ARG A C 1
ATOM 517 O O . ARG A 1 67 ? -3.296 7.318 5.980 1.00 95.19 67 ARG A O 1
ATOM 524 N N . VAL A 1 68 ? -4.267 5.381 5.381 1.00 96.50 68 VAL A N 1
ATOM 525 C CA . VAL A 1 68 ? -4.459 4.881 6.752 1.00 96.50 68 VAL A CA 1
ATOM 526 C C . VAL A 1 68 ? -3.102 4.692 7.432 1.00 96.50 68 VAL A C 1
ATOM 528 O O . VAL A 1 68 ? -2.932 5.139 8.562 1.00 96.50 68 VAL A O 1
ATOM 531 N N . TYR A 1 69 ? -2.119 4.127 6.729 1.00 96.25 69 TYR A N 1
ATOM 532 C CA . TYR A 1 69 ? -0.746 4.006 7.215 1.00 96.25 69 TYR A CA 1
ATOM 533 C C . TYR A 1 69 ? -0.131 5.369 7.575 1.00 96.25 69 TYR A C 1
ATOM 535 O O . TYR A 1 69 ? 0.298 5.566 8.709 1.00 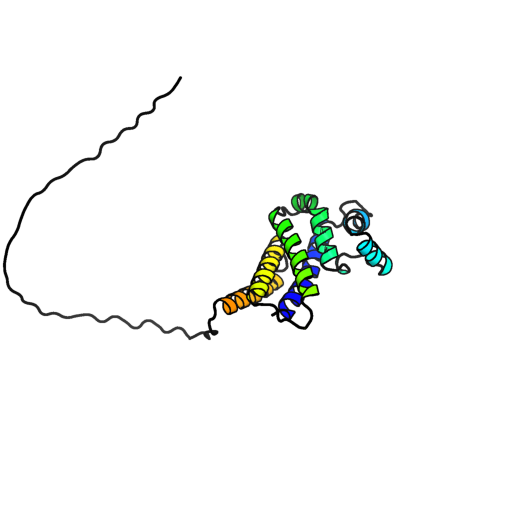96.25 69 TYR A O 1
ATOM 543 N N . ASP A 1 70 ? -0.145 6.340 6.653 1.00 94.56 70 ASP A N 1
ATOM 544 C CA . ASP A 1 70 ? 0.427 7.677 6.883 1.00 94.56 70 ASP A CA 1
ATOM 545 C C . ASP A 1 70 ? -0.246 8.416 8.050 1.00 94.56 70 ASP A C 1
ATOM 547 O O . ASP A 1 70 ? 0.426 9.037 8.875 1.00 94.56 70 ASP A O 1
ATOM 551 N N . ARG A 1 71 ? -1.576 8.329 8.149 1.00 94.88 71 ARG A N 1
ATOM 552 C CA . ARG A 1 71 ? -2.351 9.029 9.183 1.00 94.88 71 ARG A CA 1
ATOM 553 C C . ARG A 1 71 ? -2.181 8.434 10.573 1.00 94.88 71 ARG A C 1
ATOM 555 O O . ARG A 1 71 ? -2.268 9.170 11.549 1.00 94.88 71 ARG A O 1
ATOM 562 N N . ASN A 1 72 ? -1.900 7.138 10.659 1.00 94.38 72 ASN A N 1
ATOM 563 C CA . ASN A 1 72 ? -1.629 6.452 11.919 1.00 94.38 72 ASN A CA 1
ATOM 564 C C . ASN A 1 72 ? -0.121 6.292 12.191 1.00 94.38 72 ASN A C 1
ATOM 566 O O . ASN A 1 72 ? 0.245 5.563 13.110 1.00 94.38 72 ASN A O 1
ATOM 570 N N . TRP A 1 73 ? 0.759 6.965 11.435 1.00 94.06 73 TRP A N 1
ATOM 571 C CA . TRP A 1 73 ? 2.208 6.737 11.504 1.00 94.06 73 TRP A CA 1
ATOM 572 C C . TRP A 1 73 ? 2.782 6.856 12.920 1.00 94.06 73 TRP A C 1
ATOM 574 O O . TRP A 1 73 ? 3.561 6.000 13.307 1.00 94.06 73 TRP A O 1
ATOM 584 N N . SER A 1 74 ? 2.378 7.850 13.716 1.00 91.88 74 SER A N 1
ATOM 585 C CA . SER A 1 74 ? 2.900 8.011 15.084 1.00 91.88 74 SER A CA 1
ATOM 586 C C . SER A 1 74 ? 2.572 6.825 15.995 1.00 91.88 74 SER A C 1
ATOM 588 O O . SER A 1 74 ? 3.391 6.435 16.820 1.00 91.88 74 SER A O 1
ATOM 590 N N . GLU A 1 75 ? 1.397 6.218 15.826 1.00 91.81 75 GLU A N 1
ATOM 591 C CA . GLU A 1 75 ? 1.034 5.006 16.566 1.00 91.81 75 GLU A CA 1
ATOM 592 C C . GLU A 1 75 ? 1.826 3.803 16.040 1.00 91.81 75 GLU A C 1
ATOM 594 O O . GLU A 1 75 ? 2.301 2.984 16.817 1.00 91.81 75 GLU A O 1
ATOM 599 N N . LEU A 1 76 ? 2.002 3.698 14.720 1.00 92.38 76 LEU A N 1
ATOM 600 C CA . LEU A 1 76 ? 2.759 2.609 14.095 1.00 92.38 76 LEU A CA 1
ATOM 601 C C . LEU A 1 76 ? 4.258 2.670 14.423 1.00 92.38 76 LEU A C 1
ATOM 603 O O . LEU A 1 76 ? 4.873 1.627 14.624 1.00 92.38 76 LEU A O 1
ATOM 607 N N . ASP A 1 77 ? 4.834 3.866 14.522 1.00 92.88 77 ASP A N 1
ATOM 608 C CA . ASP A 1 77 ? 6.190 4.094 15.024 1.00 92.88 77 ASP A CA 1
ATOM 609 C C . ASP A 1 77 ? 6.323 3.552 16.450 1.00 92.88 77 ASP A C 1
ATOM 611 O O . ASP A 1 77 ? 7.174 2.707 16.716 1.00 92.88 77 ASP A O 1
ATOM 615 N N . HIS A 1 78 ? 5.398 3.922 17.337 1.00 90.94 78 HIS A N 1
ATOM 616 C CA . HIS A 1 78 ? 5.418 3.448 18.717 1.00 90.94 78 HIS A CA 1
ATOM 617 C C . HIS A 1 78 ? 5.235 1.924 18.844 1.00 90.94 78 HIS A C 1
ATOM 619 O O . HIS A 1 78 ? 5.855 1.292 19.698 1.00 90.94 78 HIS A O 1
ATOM 625 N N . LEU A 1 79 ? 4.385 1.322 18.008 1.00 88.88 79 LEU A N 1
ATOM 626 C CA . LEU A 1 79 ? 4.018 -0.095 18.107 1.00 88.88 79 LEU A CA 1
ATOM 627 C C . LEU A 1 79 ? 4.966 -1.046 17.374 1.00 88.88 79 LEU A C 1
ATOM 629 O O . LEU A 1 79 ? 5.125 -2.189 17.799 1.00 88.88 79 LEU A O 1
ATOM 633 N N . ALA A 1 80 ? 5.531 -0.608 16.255 1.00 88.56 80 ALA A N 1
ATOM 634 C CA . ALA A 1 80 ? 6.298 -1.449 15.340 1.00 88.56 80 ALA A CA 1
ATOM 635 C C . ALA A 1 80 ? 7.694 -0.885 15.038 1.00 88.56 80 ALA A C 1
ATOM 637 O O . ALA A 1 80 ? 8.405 -1.448 14.208 1.00 88.56 80 ALA A O 1
ATOM 638 N N . GLY A 1 81 ? 8.090 0.220 15.680 1.00 89.12 81 GLY A N 1
ATOM 639 C CA . GLY A 1 81 ? 9.400 0.844 15.495 1.00 89.12 81 GLY A CA 1
ATOM 640 C C . GLY A 1 81 ? 9.624 1.367 14.077 1.00 89.12 81 GLY A C 1
ATOM 641 O O . GLY A 1 81 ? 10.745 1.298 13.584 1.00 89.12 81 GLY A O 1
ATOM 642 N N . GLN A 1 82 ? 8.563 1.812 13.393 1.00 87.00 82 GLN A N 1
ATOM 643 C CA . GLN A 1 82 ? 8.612 2.228 11.988 1.00 87.00 82 GLN A CA 1
ATOM 644 C C . GLN A 1 82 ? 9.391 3.540 11.797 1.00 87.00 82 GLN A C 1
ATOM 646 O O . GLN A 1 82 ? 8.858 4.610 12.104 1.00 87.00 82 GLN A O 1
ATOM 651 N N . PRO A 1 83 ? 10.599 3.515 11.195 1.00 88.50 83 PRO A N 1
ATOM 652 C CA . PRO A 1 83 ? 11.379 4.731 11.040 1.00 88.50 83 PRO A CA 1
ATOM 653 C C . PRO A 1 83 ? 10.698 5.732 10.101 1.00 88.50 83 PRO A C 1
ATOM 655 O O . PRO A 1 83 ? 9.940 5.375 9.195 1.00 88.50 83 PRO A O 1
ATOM 658 N N . ASN A 1 84 ? 11.025 7.015 10.275 1.00 88.75 84 ASN A N 1
ATOM 659 C CA . ASN A 1 84 ? 10.446 8.101 9.478 1.00 88.75 84 ASN A CA 1
ATOM 660 C C . ASN A 1 84 ? 10.679 7.911 7.965 1.00 88.75 84 ASN A C 1
ATOM 662 O O . ASN A 1 84 ? 9.809 8.221 7.156 1.00 88.75 84 ASN A O 1
ATOM 666 N N . GLU A 1 85 ? 11.803 7.303 7.575 1.00 91.88 85 GLU A N 1
ATOM 667 C CA . GLU A 1 85 ? 12.088 6.992 6.171 1.00 91.88 85 GLU A CA 1
ATOM 668 C C . GLU A 1 85 ? 11.002 6.117 5.515 1.00 91.88 85 GLU A C 1
ATOM 670 O O . GLU A 1 85 ? 10.667 6.321 4.348 1.00 91.88 85 GLU A O 1
ATOM 675 N N . VAL A 1 86 ? 10.362 5.211 6.260 1.00 91.31 86 VAL A N 1
ATOM 676 C CA . VAL A 1 86 ? 9.281 4.361 5.725 1.00 91.31 86 VAL A CA 1
ATOM 677 C C . VAL A 1 86 ? 8.052 5.185 5.368 1.00 91.31 86 VAL A C 1
ATOM 679 O O . VAL A 1 86 ? 7.346 4.886 4.405 1.00 91.31 86 VAL A O 1
ATOM 682 N N . ARG A 1 87 ? 7.813 6.276 6.097 1.00 92.50 87 ARG A N 1
ATOM 683 C CA . ARG A 1 87 ? 6.758 7.231 5.761 1.00 92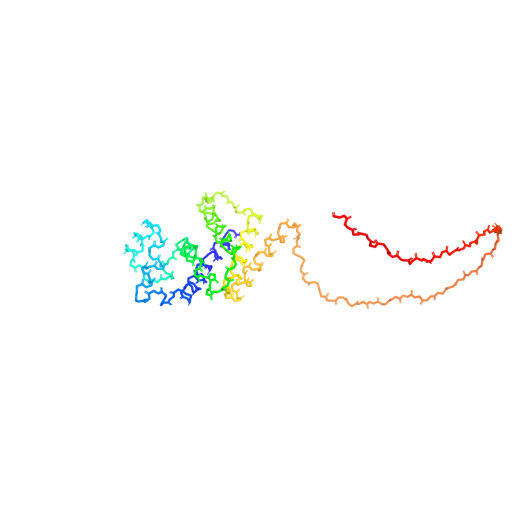.50 87 ARG A CA 1
ATOM 684 C C . ARG A 1 87 ? 7.050 7.929 4.432 1.00 92.50 87 ARG A C 1
ATOM 686 O O . ARG A 1 87 ? 6.153 8.079 3.602 1.00 92.50 87 ARG A O 1
ATOM 693 N N . THR A 1 88 ? 8.308 8.286 4.187 1.00 94.31 88 THR A N 1
ATOM 694 C CA . THR A 1 88 ? 8.753 8.827 2.895 1.00 94.31 88 THR A CA 1
ATOM 695 C C . THR A 1 88 ? 8.593 7.799 1.772 1.00 94.31 88 THR A C 1
ATOM 697 O O . THR A 1 88 ? 8.158 8.154 0.675 1.00 94.31 88 THR A O 1
ATOM 700 N N . LEU A 1 89 ? 8.875 6.517 2.028 1.00 94.69 89 LEU A N 1
ATOM 701 C CA . LEU A 1 89 ? 8.620 5.429 1.074 1.00 94.69 89 LEU A CA 1
ATOM 702 C C . LEU A 1 89 ? 7.117 5.271 0.772 1.00 94.69 89 LEU A C 1
ATOM 704 O O . LEU A 1 89 ? 6.742 5.156 -0.394 1.00 94.69 89 LEU A O 1
ATOM 708 N N . ALA A 1 90 ? 6.242 5.360 1.781 1.00 94.12 90 ALA A N 1
ATOM 709 C CA . ALA A 1 90 ? 4.787 5.334 1.583 1.00 94.12 90 ALA A CA 1
ATOM 710 C C . ALA A 1 90 ? 4.310 6.475 0.670 1.00 94.12 90 ALA A C 1
ATOM 712 O O . ALA A 1 90 ? 3.441 6.276 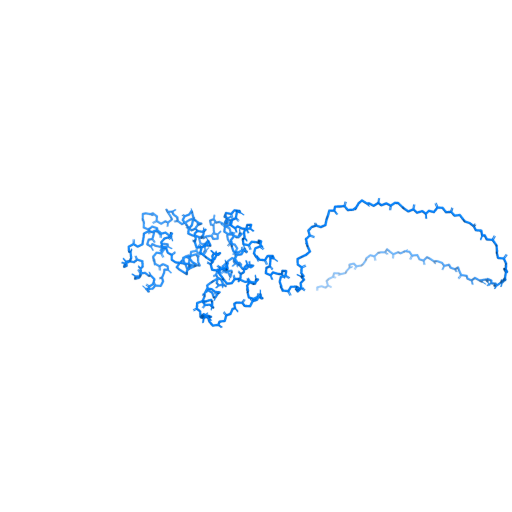-0.184 1.00 94.12 90 ALA A O 1
ATOM 713 N N . ARG A 1 91 ? 4.892 7.673 0.823 1.00 92.88 91 ARG A N 1
ATOM 714 C CA . ARG A 1 91 ? 4.568 8.818 -0.036 1.00 92.88 91 ARG A CA 1
ATOM 715 C C . ARG A 1 91 ? 4.983 8.570 -1.480 1.00 92.88 91 ARG A C 1
ATOM 717 O O . ARG A 1 91 ? 4.154 8.744 -2.369 1.00 92.88 91 ARG A O 1
ATOM 724 N N . GLN A 1 92 ? 6.202 8.076 -1.686 1.00 94.75 92 GLN A N 1
ATOM 725 C CA . GLN A 1 92 ? 6.697 7.702 -3.010 1.00 94.75 92 GLN A CA 1
ATOM 726 C C . GLN A 1 92 ? 5.809 6.640 -3.667 1.00 94.75 92 GLN A C 1
ATOM 728 O O . GLN A 1 92 ? 5.475 6.778 -4.837 1.00 94.75 92 GLN A O 1
ATOM 733 N N . LEU A 1 93 ? 5.338 5.634 -2.924 1.00 94.88 93 LEU A N 1
ATOM 734 C CA . LEU A 1 93 ? 4.408 4.623 -3.445 1.00 94.88 93 LEU A CA 1
ATOM 735 C C . LEU A 1 93 ? 3.066 5.209 -3.902 1.00 94.88 93 LEU A C 1
ATOM 737 O O . LEU A 1 93 ? 2.512 4.764 -4.911 1.00 94.88 93 LEU A O 1
ATOM 741 N N . MET A 1 94 ? 2.548 6.227 -3.206 1.00 92.00 94 MET A N 1
ATOM 742 C CA . MET A 1 94 ? 1.352 6.942 -3.664 1.00 92.00 94 MET A CA 1
ATOM 743 C C . MET A 1 94 ? 1.598 7.665 -4.994 1.00 92.00 94 MET A C 1
ATOM 745 O O . MET A 1 94 ? 0.770 7.555 -5.902 1.00 92.00 94 MET A O 1
ATOM 749 N N . ASP A 1 95 ? 2.725 8.368 -5.123 1.00 90.75 95 ASP A N 1
ATOM 750 C CA . ASP A 1 95 ? 3.076 9.104 -6.344 1.00 90.75 95 ASP A CA 1
ATOM 751 C C . ASP A 1 95 ? 3.373 8.150 -7.515 1.00 90.75 95 ASP A C 1
ATOM 753 O O . ASP A 1 95 ? 2.922 8.382 -8.635 1.00 90.75 95 ASP A O 1
ATOM 757 N N . LEU A 1 96 ? 4.024 7.016 -7.245 1.00 90.69 96 LEU A N 1
ATOM 758 C CA . LEU A 1 96 ? 4.270 5.942 -8.210 1.00 90.69 96 LEU A CA 1
ATOM 759 C C . LEU A 1 96 ? 2.987 5.393 -8.813 1.00 90.69 96 LEU A C 1
ATOM 761 O O . LEU A 1 96 ? 2.838 5.306 -10.032 1.00 90.69 96 LEU A O 1
ATOM 765 N N . ARG A 1 97 ? 2.026 5.050 -7.957 1.00 90.44 97 ARG A N 1
ATOM 766 C CA . ARG A 1 97 ? 0.730 4.553 -8.408 1.00 90.44 97 ARG A CA 1
ATOM 767 C C . ARG A 1 97 ? -0.011 5.600 -9.240 1.00 90.44 97 ARG A C 1
ATOM 769 O O . ARG A 1 97 ? -0.691 5.257 -10.203 1.00 90.44 97 ARG A O 1
ATOM 776 N N . HIS A 1 98 ? 0.102 6.870 -8.859 1.00 89.19 98 HIS A N 1
ATOM 777 C CA . HIS A 1 98 ? -0.493 7.975 -9.600 1.00 89.19 98 HIS A CA 1
ATOM 778 C C . HIS A 1 98 ? 0.145 8.160 -10.981 1.00 89.19 98 HIS A C 1
ATOM 780 O O . HIS A 1 98 ? -0.578 8.369 -11.953 1.00 89.19 98 HIS A O 1
ATOM 786 N N . ALA A 1 99 ? 1.471 8.035 -11.077 1.00 86.00 99 ALA A N 1
ATOM 787 C CA . ALA A 1 99 ? 2.191 8.070 -12.344 1.00 86.00 99 ALA A CA 1
ATOM 788 C C . ALA A 1 99 ? 1.746 6.924 -13.266 1.00 86.00 99 ALA A C 1
ATOM 790 O O . ALA A 1 99 ? 1.351 7.181 -14.399 1.00 86.00 99 ALA A O 1
ATOM 791 N N . LEU A 1 100 ? 1.689 5.690 -12.755 1.00 83.75 100 LEU A N 1
ATOM 792 C CA . LEU A 1 100 ? 1.252 4.524 -13.533 1.00 83.75 100 LEU A CA 1
ATOM 793 C C . LEU A 1 100 ? -0.201 4.641 -14.020 1.00 83.75 100 LEU A C 1
ATOM 795 O O . LEU A 1 100 ? -0.513 4.228 -15.130 1.00 83.75 100 LEU A O 1
ATOM 799 N N . ALA A 1 101 ? -1.100 5.226 -13.223 1.00 83.38 101 ALA A N 1
ATOM 800 C CA . ALA A 1 101 ? -2.486 5.452 -13.642 1.00 83.38 101 ALA A CA 1
ATOM 801 C C . ALA A 1 101 ? -2.614 6.498 -14.767 1.00 83.38 101 ALA A C 1
ATOM 803 O O . ALA A 1 101 ? -3.580 6.464 -15.527 1.00 83.38 101 ALA A O 1
ATOM 804 N N . HIS A 1 102 ? -1.659 7.426 -14.866 1.00 80.50 102 HIS A N 1
ATOM 805 C CA . HIS A 1 102 ? -1.626 8.461 -15.897 1.00 80.50 102 HIS A CA 1
ATOM 806 C C . HIS A 1 102 ? -0.900 8.042 -17.174 1.00 80.50 102 HIS A C 1
ATOM 808 O O . HIS A 1 102 ? -1.180 8.619 -18.222 1.00 80.50 102 HIS A O 1
ATOM 814 N N . GLN A 1 103 ? 0.016 7.072 -17.108 1.00 71.25 103 GLN A N 1
ATOM 815 C CA . GLN A 1 103 ? 0.858 6.692 -18.248 1.00 71.25 103 GLN A CA 1
ATOM 816 C C . GLN A 1 103 ? 0.080 6.105 -19.439 1.00 71.25 103 GLN A C 1
ATOM 818 O O . GLN A 1 103 ? 0.614 6.090 -20.545 1.00 71.25 103 GLN A O 1
ATOM 823 N N . GLY A 1 104 ? -1.203 5.759 -19.270 1.00 60.69 104 GLY A N 1
ATOM 824 C CA . GLY A 1 104 ? -2.070 5.304 -20.359 1.00 60.69 104 GLY A CA 1
ATOM 825 C C . GLY A 1 104 ? -1.538 4.041 -21.047 1.00 60.69 104 GLY A C 1
ATOM 826 O O . GLY A 1 104 ? -0.493 3.511 -20.701 1.00 60.69 104 GLY A O 1
ATOM 827 N N . THR A 1 105 ? -2.261 3.525 -22.038 1.00 59.97 105 THR A N 1
ATOM 828 C CA . THR A 1 105 ? -1.853 2.300 -22.757 1.00 59.97 105 THR A CA 1
ATOM 829 C C . THR A 1 105 ? -0.774 2.556 -23.824 1.00 59.97 105 THR A C 1
ATOM 831 O O . THR A 1 105 ? -0.341 1.624 -24.492 1.00 59.97 105 THR A O 1
ATOM 834 N N . ASP A 1 106 ? -0.370 3.813 -24.033 1.00 62.34 106 ASP A N 1
ATOM 835 C CA . ASP A 1 106 ? 0.412 4.239 -25.204 1.00 62.34 106 ASP A CA 1
ATOM 836 C C . ASP A 1 1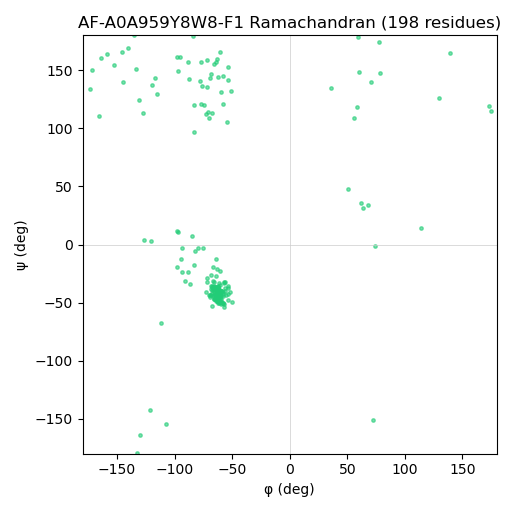06 ? 1.934 4.248 -24.962 1.00 62.34 106 ASP A C 1
ATOM 838 O O . ASP A 1 106 ? 2.712 4.328 -25.911 1.00 62.34 106 ASP A O 1
ATOM 842 N N . HIS A 1 107 ? 2.387 4.131 -23.707 1.00 66.00 107 HIS A N 1
ATOM 843 C CA . HIS A 1 107 ? 3.811 4.177 -23.376 1.00 66.00 107 HIS A CA 1
ATOM 844 C C . HIS A 1 107 ? 4.240 3.029 -22.464 1.00 66.00 107 HIS A C 1
ATOM 846 O O . HIS A 1 107 ? 3.711 2.854 -21.372 1.00 66.00 107 HIS A O 1
ATOM 852 N N . GLU A 1 108 ? 5.244 2.264 -22.895 1.00 74.75 108 GLU A N 1
ATOM 853 C CA . GLU A 1 108 ? 5.845 1.220 -22.067 1.00 74.75 108 GLU A CA 1
ATOM 854 C C . GLU A 1 108 ? 6.693 1.840 -20.944 1.00 74.75 108 GLU A C 1
ATOM 856 O O . GLU A 1 108 ? 7.468 2.769 -21.174 1.00 74.75 108 GLU A O 1
ATOM 861 N N . LEU A 1 109 ? 6.563 1.316 -19.720 1.00 82.00 109 LEU A N 1
ATOM 862 C CA . LEU A 1 109 ? 7.331 1.784 -18.565 1.00 82.00 109 LEU A CA 1
ATOM 863 C C . LEU A 1 109 ? 8.853 1.668 -18.817 1.00 82.00 109 LEU A C 1
ATOM 865 O O . LEU A 1 109 ? 9.345 0.544 -18.988 1.00 82.00 109 LEU A O 1
ATOM 869 N N . PRO A 1 110 ? 9.622 2.778 -18.761 1.00 86.62 110 PRO A N 1
ATOM 870 C CA . PRO A 1 110 ? 11.062 2.743 -18.979 1.00 86.62 110 PRO A CA 1
ATOM 871 C C . PRO A 1 110 ? 11.759 1.807 -17.980 1.00 86.62 110 PRO A C 1
ATOM 873 O O . PRO A 1 110 ? 11.377 1.771 -16.806 1.00 86.62 110 PRO A O 1
ATOM 876 N N . PRO A 1 111 ? 12.836 1.099 -18.372 1.00 86.88 111 PRO A N 1
ATOM 877 C CA . PRO A 1 111 ? 13.559 0.204 -17.465 1.00 86.88 111 PRO A CA 1
ATOM 878 C C . PRO A 1 111 ? 14.073 0.896 -16.191 1.00 86.88 111 PRO A C 1
ATOM 880 O O . PRO A 1 111 ? 14.122 0.279 -15.127 1.00 86.88 111 PRO A O 1
ATOM 883 N N . ALA A 1 112 ? 14.421 2.185 -16.286 1.00 90.56 112 ALA A N 1
ATOM 884 C CA . ALA A 1 112 ? 14.929 2.979 -15.165 1.00 90.56 112 ALA A CA 1
ATOM 885 C C . ALA A 1 112 ? 13.840 3.235 -14.122 1.00 90.56 112 ALA A C 1
ATOM 887 O O . ALA A 1 112 ? 14.065 3.069 -12.921 1.00 90.56 112 ALA A O 1
ATOM 888 N N . ASP A 1 113 ? 12.642 3.576 -14.595 1.00 91.06 113 ASP A N 1
ATOM 889 C CA . ASP A 1 113 ? 11.468 3.726 -13.751 1.00 91.06 113 ASP A CA 1
ATOM 890 C C . ASP A 1 113 ? 11.070 2.386 -13.143 1.00 91.06 113 ASP A C 1
ATOM 892 O O . ASP A 1 113 ? 10.922 2.302 -11.928 1.00 91.06 113 ASP A O 1
ATOM 896 N N . ALA A 1 114 ? 11.019 1.310 -13.934 1.00 91.44 114 ALA A N 1
ATOM 897 C CA . ALA A 1 114 ? 10.720 -0.026 -13.422 1.00 91.44 114 ALA A CA 1
ATOM 898 C C . ALA A 1 114 ? 11.648 -0.427 -12.260 1.00 91.44 114 ALA A C 1
ATOM 900 O O . ALA A 1 114 ? 11.160 -0.841 -11.208 1.00 91.44 114 ALA A O 1
ATOM 901 N N . TYR A 1 115 ? 12.965 -0.243 -12.406 1.00 95.06 115 TYR A N 1
ATOM 902 C CA . TYR A 1 115 ? 13.926 -0.502 -11.330 1.00 95.06 115 TYR A CA 1
ATOM 903 C C . TYR A 1 115 ? 13.647 0.349 -10.085 1.00 95.06 115 TYR A C 1
ATOM 905 O O . TYR A 1 115 ? 13.516 -0.192 -8.988 1.00 95.06 115 TYR A O 1
ATOM 913 N N . ARG A 1 116 ? 13.499 1.670 -10.246 1.00 94.19 116 ARG A N 1
ATOM 914 C CA . ARG A 1 116 ? 13.238 2.594 -9.129 1.00 94.19 116 ARG A CA 1
ATOM 915 C C . ARG A 1 116 ? 11.939 2.254 -8.391 1.00 94.19 116 ARG A C 1
ATOM 917 O O . ARG A 1 116 ? 11.881 2.330 -7.162 1.00 94.19 116 ARG A O 1
ATOM 924 N N . HIS A 1 117 ? 10.900 1.881 -9.136 1.00 94.62 117 HIS A N 1
ATOM 925 C CA . HIS A 1 117 ? 9.595 1.514 -8.592 1.00 94.62 117 HIS A CA 1
ATOM 926 C C . HIS A 1 117 ? 9.716 0.233 -7.758 1.00 94.62 117 HIS A C 1
ATOM 928 O O . HIS A 1 117 ? 9.238 0.188 -6.624 1.00 94.62 117 HIS A O 1
ATOM 934 N N . LEU A 1 118 ? 10.402 -0.782 -8.295 1.00 96.25 118 LEU A N 1
ATOM 935 C CA . LEU A 1 118 ? 10.628 -2.061 -7.620 1.00 96.25 118 LEU A CA 1
ATOM 936 C C . LEU A 1 118 ? 11.539 -1.926 -6.395 1.00 96.25 118 LEU A C 1
ATOM 938 O O . LEU A 1 118 ? 11.271 -2.564 -5.382 1.00 96.25 118 LEU A O 1
ATOM 942 N N . ASP A 1 119 ? 12.558 -1.065 -6.435 1.00 96.69 119 ASP A N 1
ATOM 943 C CA . ASP A 1 119 ? 13.398 -0.777 -5.266 1.00 96.69 119 ASP A CA 1
ATOM 944 C C . ASP A 1 119 ? 12.594 -0.131 -4.131 1.00 96.69 119 ASP A C 1
ATOM 946 O O . ASP A 1 119 ? 12.651 -0.575 -2.983 1.00 96.69 119 ASP A O 1
ATOM 950 N N . THR A 1 120 ? 11.770 0.865 -4.469 1.00 96.94 120 THR A N 1
ATOM 951 C CA . THR A 1 120 ? 10.902 1.544 -3.495 1.00 96.94 120 THR A CA 1
ATOM 952 C C . THR A 1 120 ? 9.905 0.563 -2.872 1.00 96.94 120 THR A C 1
ATOM 954 O O . THR A 1 120 ? 9.730 0.551 -1.652 1.00 96.94 120 THR A O 1
ATOM 957 N N . LEU A 1 121 ? 9.283 -0.291 -3.696 1.00 96.75 121 LEU A N 1
ATOM 958 C CA . LEU A 1 121 ? 8.397 -1.368 -3.244 1.00 96.75 121 LEU A CA 1
ATOM 959 C C . LEU A 1 121 ? 9.116 -2.330 -2.300 1.00 96.75 121 LEU A C 1
ATOM 961 O O . LEU A 1 121 ? 8.615 -2.604 -1.212 1.00 96.75 121 LEU A O 1
ATOM 965 N N . HIS A 1 122 ? 10.294 -2.809 -2.698 1.00 97.81 122 HIS A N 1
ATOM 966 C CA . HIS A 1 122 ? 11.074 -3.764 -1.921 1.00 97.81 122 HIS A CA 1
ATOM 967 C C . HIS A 1 122 ? 11.450 -3.193 -0.550 1.00 97.81 122 HIS A C 1
ATOM 969 O O . HIS A 1 122 ? 11.171 -3.818 0.470 1.00 97.81 122 HIS A O 1
ATOM 975 N N . ARG A 1 123 ? 11.999 -1.972 -0.500 1.00 97.25 123 ARG A N 1
ATOM 976 C CA . ARG A 1 123 ? 12.370 -1.307 0.761 1.00 97.25 123 ARG A CA 1
ATOM 977 C C . ARG A 1 123 ? 11.170 -1.111 1.687 1.00 97.25 123 ARG A C 1
ATOM 979 O O . ARG A 1 123 ? 11.291 -1.314 2.893 1.00 97.25 123 ARG A O 1
ATOM 986 N N . PHE A 1 124 ? 10.013 -0.741 1.138 1.00 97.31 124 PHE A N 1
ATOM 987 C CA . PHE A 1 124 ? 8.798 -0.578 1.936 1.00 97.31 124 PHE A CA 1
ATOM 988 C C . PHE A 1 124 ? 8.279 -1.917 2.476 1.00 97.31 124 PHE A C 1
ATOM 990 O O . PHE A 1 124 ? 7.946 -2.013 3.654 1.00 97.31 124 PHE A O 1
ATOM 997 N N . LEU A 1 125 ? 8.258 -2.965 1.646 1.00 97.19 125 LEU A N 1
ATOM 998 C CA . LEU A 1 125 ? 7.870 -4.315 2.063 1.00 97.19 125 LEU A CA 1
ATOM 999 C C . LEU A 1 125 ? 8.792 -4.855 3.163 1.00 97.19 125 LEU A C 1
ATOM 1001 O O . LEU A 1 125 ? 8.314 -5.465 4.116 1.00 97.19 125 LEU A O 1
ATOM 1005 N N . GLN A 1 126 ? 10.099 -4.591 3.069 1.00 96.62 126 GLN A N 1
ATOM 1006 C CA . GLN A 1 126 ? 11.053 -4.972 4.113 1.00 96.62 126 GLN A CA 1
ATOM 1007 C C . GLN A 1 126 ? 10.745 -4.251 5.427 1.00 96.62 126 GLN A C 1
ATOM 1009 O O . GLN A 1 126 ? 10.766 -4.872 6.486 1.00 96.62 126 GLN A O 1
ATOM 1014 N N . ALA A 1 127 ? 10.422 -2.958 5.358 1.00 94.69 127 ALA A N 1
ATOM 1015 C CA . ALA A 1 127 ? 10.127 -2.154 6.535 1.00 94.69 127 ALA A CA 1
ATOM 1016 C C . ALA A 1 127 ? 8.876 -2.620 7.294 1.00 94.69 127 ALA A C 1
ATOM 1018 O O . ALA A 1 127 ? 8.873 -2.607 8.522 1.00 94.69 127 ALA A O 1
ATOM 1019 N N . ILE A 1 128 ? 7.839 -3.077 6.586 1.00 95.38 128 ILE A N 1
ATOM 1020 C CA . ILE A 1 128 ? 6.631 -3.642 7.213 1.00 95.38 128 ILE A CA 1
ATOM 1021 C C . ILE A 1 128 ? 6.767 -5.135 7.555 1.00 95.38 128 ILE A C 1
ATOM 1023 O O . ILE A 1 128 ? 5.777 -5.755 7.933 1.00 95.38 128 ILE A O 1
ATOM 1027 N N . ALA A 1 129 ? 7.968 -5.712 7.404 1.00 94.88 129 ALA A N 1
ATOM 1028 C CA . ALA A 1 129 ? 8.243 -7.137 7.588 1.00 94.88 129 ALA A CA 1
ATOM 1029 C C . ALA A 1 129 ? 7.266 -8.040 6.807 1.00 94.88 129 ALA A C 1
ATOM 1031 O O . ALA A 1 129 ? 6.690 -8.980 7.355 1.00 94.88 129 ALA A O 1
ATOM 1032 N N . ALA A 1 130 ? 7.061 -7.720 5.524 1.00 96.06 130 ALA A N 1
ATOM 1033 C CA . ALA A 1 130 ? 6.205 -8.490 4.628 1.00 96.06 130 ALA A CA 1
ATOM 1034 C C . ALA A 1 130 ? 6.687 -9.941 4.461 1.00 96.06 130 ALA A C 1
ATOM 1036 O O . ALA A 1 130 ? 7.831 -10.284 4.773 1.00 96.06 130 ALA A O 1
ATOM 1037 N N . ASP A 1 131 ? 5.807 -10.780 3.916 1.00 97.31 131 ASP A N 1
ATOM 1038 C CA . ASP A 1 131 ? 6.091 -12.187 3.660 1.00 97.31 131 ASP A CA 1
ATOM 1039 C C . ASP A 1 131 ? 7.409 -12.379 2.870 1.00 97.31 131 ASP A C 1
ATOM 1041 O O . ASP A 1 131 ? 7.631 -11.707 1.851 1.00 97.31 131 ASP A O 1
ATOM 1045 N N . PRO A 1 132 ? 8.301 -13.287 3.315 1.00 96.81 132 PRO A N 1
ATOM 1046 C CA . PRO A 1 132 ? 9.617 -13.458 2.707 1.00 96.81 132 PRO A CA 1
ATOM 1047 C C . PRO A 1 132 ? 9.556 -13.943 1.254 1.00 96.81 132 PRO A C 1
ATOM 1049 O O . PRO A 1 132 ? 10.473 -13.633 0.491 1.00 96.81 132 PRO A O 1
ATOM 1052 N N . ALA A 1 133 ? 8.504 -14.662 0.844 1.00 97.00 133 ALA A N 1
ATOM 1053 C CA . ALA A 1 133 ? 8.341 -15.062 -0.552 1.00 97.00 133 ALA A CA 1
ATOM 1054 C C . ALA A 1 133 ? 8.041 -13.840 -1.429 1.00 97.00 133 ALA A C 1
ATOM 1056 O O . ALA A 1 133 ? 8.704 -13.642 -2.445 1.00 97.00 133 ALA A O 1
ATOM 1057 N N . VAL A 1 134 ? 7.141 -12.958 -0.978 1.00 96.94 134 VAL A N 1
ATOM 1058 C CA . VAL A 1 134 ? 6.832 -11.701 -1.681 1.00 96.94 134 VAL A CA 1
ATOM 1059 C C . VAL A 1 134 ? 8.076 -10.816 -1.786 1.00 96.94 134 VAL A C 1
ATOM 1061 O O . VAL A 1 134 ? 8.347 -10.253 -2.846 1.00 96.94 134 VAL A O 1
ATOM 1064 N N . LEU A 1 135 ? 8.865 -10.719 -0.712 1.00 97.56 135 LEU A N 1
ATOM 1065 C CA . LEU A 1 135 ? 10.135 -9.990 -0.724 1.00 97.56 135 LEU A CA 1
ATOM 1066 C C . LEU A 1 135 ? 11.119 -10.554 -1.752 1.00 97.56 135 LEU A C 1
ATOM 1068 O O . LEU A 1 135 ? 11.688 -9.790 -2.533 1.00 97.56 135 LEU A O 1
ATOM 1072 N N . ALA A 1 136 ? 11.289 -11.876 -1.782 1.00 97.62 136 ALA A N 1
ATOM 1073 C CA . ALA A 1 136 ? 12.177 -12.536 -2.732 1.00 97.62 136 ALA A CA 1
ATOM 1074 C C . ALA A 1 136 ? 11.727 -12.322 -4.186 1.00 97.62 136 ALA A C 1
ATOM 1076 O O . ALA A 1 136 ? 12.561 -12.039 -5.047 1.00 97.62 136 ALA A O 1
ATOM 1077 N N . GLU A 1 137 ? 10.422 -12.399 -4.462 1.00 97.38 137 GLU A N 1
ATOM 1078 C CA . GLU A 1 137 ? 9.869 -12.167 -5.800 1.00 97.38 137 GLU A CA 1
ATOM 1079 C C . GLU A 1 137 ? 10.095 -10.724 -6.276 1.00 97.38 137 GLU A C 1
ATOM 1081 O O . GLU A 1 137 ? 10.603 -10.508 -7.380 1.00 97.38 137 GLU A O 1
ATOM 1086 N N . VAL A 1 138 ? 9.784 -9.729 -5.437 1.00 97.56 138 VAL A N 1
ATOM 1087 C CA . VAL A 1 138 ? 10.010 -8.310 -5.767 1.00 97.56 138 VAL A CA 1
ATOM 1088 C C . VAL A 1 138 ? 11.504 -8.029 -5.945 1.00 97.56 138 VAL A C 1
ATOM 1090 O O . VAL A 1 138 ? 11.888 -7.313 -6.872 1.00 97.56 138 VAL A O 1
ATOM 1093 N N . GLY A 1 139 ? 12.353 -8.608 -5.088 1.00 97.25 139 GLY A N 1
ATOM 1094 C CA . GLY A 1 139 ? 13.809 -8.495 -5.179 1.00 97.25 139 GLY A CA 1
ATOM 1095 C C . GLY A 1 139 ? 14.353 -9.052 -6.496 1.00 97.25 139 GLY A C 1
ATOM 1096 O O . GLY A 1 139 ? 15.108 -8.367 -7.183 1.00 97.25 139 GLY A O 1
ATOM 1097 N N . ALA A 1 140 ? 13.897 -10.234 -6.912 1.00 97.06 140 ALA A N 1
ATOM 1098 C CA . ALA A 1 140 ? 14.315 -10.846 -8.172 1.00 97.06 140 ALA A CA 1
ATOM 1099 C C . ALA A 1 140 ? 13.919 -10.003 -9.399 1.00 97.06 140 ALA A C 1
ATOM 1101 O O . ALA A 1 140 ? 14.737 -9.795 -10.301 1.00 97.06 140 ALA A O 1
ATOM 1102 N N . ASP A 1 141 ? 12.690 -9.475 -9.438 1.00 96.44 141 ASP A N 1
ATOM 1103 C CA . ASP A 1 141 ? 12.256 -8.580 -10.520 1.00 96.44 141 ASP A CA 1
ATOM 1104 C C . ASP A 1 141 ? 13.029 -7.248 -10.508 1.00 96.44 141 ASP A C 1
ATOM 1106 O O . ASP A 1 141 ? 13.367 -6.722 -11.576 1.00 96.44 141 ASP A O 1
ATOM 1110 N N . ARG A 1 142 ? 13.358 -6.710 -9.323 1.00 96.88 142 ARG A N 1
ATOM 1111 C CA . ARG A 1 142 ? 14.205 -5.513 -9.171 1.00 96.88 142 ARG A CA 1
ATOM 1112 C C . ARG A 1 142 ? 15.596 -5.756 -9.752 1.00 96.88 142 ARG A C 1
ATOM 1114 O O . ARG A 1 142 ? 16.074 -4.950 -10.549 1.00 96.88 142 ARG A O 1
ATOM 1121 N N . ASP A 1 143 ? 16.233 -6.864 -9.388 1.00 95.56 143 ASP A N 1
ATOM 1122 C CA . ASP A 1 143 ? 17.588 -7.196 -9.839 1.00 95.56 143 ASP A CA 1
ATOM 1123 C C . ASP A 1 143 ? 17.618 -7.447 -11.355 1.00 95.56 143 ASP A C 1
ATOM 1125 O O . ASP A 1 143 ? 18.542 -7.019 -12.053 1.00 95.56 143 ASP A O 1
ATOM 1129 N N . LYS A 1 144 ? 16.551 -8.039 -11.904 1.00 93.69 144 LYS A N 1
ATOM 1130 C CA . LYS A 1 144 ? 16.355 -8.169 -13.352 1.00 93.69 144 LYS A CA 1
ATOM 1131 C C . LYS A 1 144 ? 16.219 -6.810 -14.046 1.00 93.69 144 LYS A C 1
ATOM 1133 O O . LYS A 1 144 ? 16.811 -6.615 -15.109 1.00 93.69 144 LYS A O 1
ATOM 1138 N N . ALA A 1 145 ? 15.466 -5.872 -13.467 1.00 92.94 145 ALA A N 1
ATOM 1139 C CA . ALA A 1 145 ? 15.347 -4.511 -13.995 1.00 92.94 145 ALA A CA 1
ATOM 1140 C C . ALA A 1 145 ? 16.704 -3.786 -13.991 1.00 92.94 145 ALA A C 1
ATOM 1142 O O . ALA A 1 145 ? 17.060 -3.131 -14.971 1.00 92.94 145 ALA A O 1
ATOM 1143 N N . LEU A 1 146 ? 17.491 -3.964 -12.925 1.00 94.62 146 LEU A N 1
ATOM 1144 C CA . LEU A 1 146 ? 18.839 -3.407 -12.814 1.00 94.62 146 LEU A CA 1
ATOM 1145 C C . LEU A 1 146 ? 19.793 -3.989 -13.867 1.00 94.62 146 LEU A C 1
ATOM 1147 O O . LEU A 1 146 ? 20.537 -3.249 -14.510 1.00 94.62 146 LEU A O 1
ATOM 1151 N N . ALA A 1 147 ? 19.747 -5.303 -14.091 1.00 92.38 147 ALA A N 1
ATOM 1152 C CA . ALA A 1 147 ? 20.561 -5.958 -15.113 1.00 92.38 147 ALA A CA 1
ATOM 1153 C C . ALA A 1 147 ? 20.222 -5.465 -16.533 1.00 92.38 147 ALA A C 1
ATOM 1155 O O . ALA A 1 147 ? 21.126 -5.265 -17.347 1.00 92.38 147 ALA A O 1
ATOM 1156 N N . ALA A 1 148 ? 18.939 -5.214 -16.818 1.00 88.81 148 ALA A N 1
ATOM 1157 C CA . ALA A 1 148 ? 18.501 -4.648 -18.093 1.00 88.81 148 ALA A CA 1
ATOM 1158 C C . ALA A 1 148 ? 19.048 -3.225 -18.319 1.00 88.81 148 ALA A C 1
ATOM 1160 O O . ALA A 1 148 ? 19.426 -2.888 -19.440 1.00 88.81 148 ALA A O 1
ATOM 1161 N N . LEU A 1 149 ? 19.154 -2.414 -17.259 1.00 89.31 149 LEU A N 1
ATOM 1162 C CA . LEU A 1 149 ? 19.763 -1.078 -17.311 1.00 89.31 149 LEU A CA 1
ATOM 1163 C C . LEU A 1 149 ? 21.271 -1.110 -17.562 1.00 89.31 149 LEU A C 1
ATOM 1165 O O . LEU A 1 149 ? 21.798 -0.244 -18.255 1.00 89.31 149 LEU A O 1
ATOM 1169 N N . ALA A 1 150 ? 21.961 -2.112 -17.017 1.00 86.38 150 ALA A N 1
ATOM 1170 C CA . ALA A 1 150 ? 23.401 -2.289 -17.188 1.00 86.38 150 ALA A CA 1
ATOM 1171 C C . ALA A 1 150 ? 23.801 -2.830 -18.580 1.00 86.38 150 ALA A C 1
ATOM 1173 O O . ALA A 1 150 ? 24.992 -2.965 -18.860 1.00 86.38 150 ALA A O 1
ATOM 1174 N N . GLY A 1 151 ? 22.835 -3.138 -19.458 1.00 71.00 151 GLY A N 1
ATOM 1175 C CA . GLY A 1 151 ? 23.076 -3.428 -20.874 1.00 71.00 151 GLY A CA 1
ATOM 1176 C C . GLY A 1 151 ? 23.842 -4.724 -21.177 1.00 71.00 151 GLY A C 1
ATOM 1177 O O . GLY A 1 151 ? 24.608 -4.747 -22.140 1.00 71.00 151 GLY A O 1
ATOM 1178 N N . LYS A 1 152 ? 23.672 -5.808 -20.402 1.00 59.84 152 LYS A N 1
ATOM 1179 C CA . LYS A 1 152 ? 24.416 -7.068 -20.623 1.00 59.84 152 LYS A CA 1
ATOM 1180 C C . LYS A 1 152 ? 23.508 -8.276 -20.925 1.00 59.84 152 LYS A C 1
ATOM 1182 O O . LYS A 1 152 ? 22.491 -8.436 -20.249 1.00 59.84 152 LYS A O 1
ATOM 1187 N N . PRO A 1 153 ? 23.861 -9.149 -21.903 1.00 46.38 153 PRO A N 1
ATOM 1188 C CA . PRO A 1 153 ? 23.104 -10.361 -22.172 1.00 46.38 153 PRO A CA 1
ATOM 1189 C C . PRO A 1 153 ? 23.288 -11.339 -21.016 1.00 46.38 153 PRO A C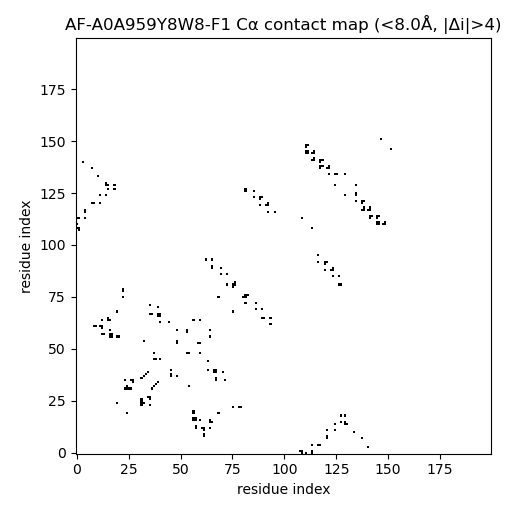 1
ATOM 1191 O O . PRO A 1 153 ? 24.371 -11.441 -20.435 1.00 46.38 153 PRO A O 1
ATOM 1194 N N . ALA A 1 154 ? 22.214 -12.054 -20.695 1.00 47.62 154 ALA A N 1
ATOM 1195 C CA . ALA A 1 154 ? 22.218 -13.140 -19.734 1.00 47.62 154 ALA A CA 1
ATOM 1196 C C . ALA A 1 154 ? 23.296 -14.167 -20.120 1.00 47.62 154 ALA A C 1
ATOM 1198 O O . ALA A 1 154 ? 23.136 -14.926 -21.074 1.00 47.62 154 ALA A O 1
ATOM 1199 N N . ALA A 1 155 ? 24.407 -14.177 -19.386 1.00 40.97 155 ALA A N 1
ATOM 1200 C CA . ALA A 1 155 ? 25.337 -15.289 -19.414 1.00 40.97 155 ALA A CA 1
ATOM 1201 C C . ALA A 1 155 ? 24.678 -16.448 -18.658 1.00 40.97 155 ALA A C 1
ATOM 1203 O O . ALA A 1 155 ? 24.443 -16.364 -17.452 1.00 40.97 155 ALA A O 1
ATOM 1204 N N . ALA A 1 156 ? 24.339 -17.504 -19.396 1.00 47.09 156 ALA A N 1
ATOM 1205 C CA . ALA A 1 156 ? 23.992 -18.805 -18.843 1.00 47.09 156 ALA A CA 1
ATOM 1206 C C . ALA A 1 156 ? 25.111 -19.308 -17.903 1.00 47.09 156 ALA A C 1
ATOM 1208 O O . ALA A 1 156 ? 26.276 -18.947 -18.098 1.00 47.09 156 ALA A O 1
ATOM 1209 N N . PRO A 1 157 ? 24.796 -20.146 -16.900 1.00 46.78 157 PRO A N 1
ATOM 1210 C CA . PRO A 1 157 ? 25.801 -20.674 -15.988 1.00 46.78 157 PRO A CA 1
ATOM 1211 C C . PRO A 1 157 ? 26.730 -21.630 -16.747 1.00 46.78 157 PRO A C 1
ATOM 1213 O O . PRO A 1 157 ? 26.306 -22.691 -17.202 1.00 46.78 157 PRO A O 1
ATOM 1216 N N . ALA A 1 158 ? 28.000 -21.253 -16.900 1.00 42.72 158 ALA A N 1
ATOM 1217 C CA . ALA A 1 158 ? 29.042 -22.177 -17.331 1.00 42.72 158 ALA A CA 1
ATOM 1218 C C . ALA A 1 158 ? 29.431 -23.095 -16.145 1.00 42.72 158 ALA A C 1
ATOM 1220 O O . ALA A 1 158 ? 29.552 -22.594 -15.023 1.00 42.72 158 ALA A O 1
ATOM 1221 N N . PRO A 1 159 ? 29.609 -24.417 -16.349 1.00 49.28 159 PRO A N 1
ATOM 1222 C CA . PRO A 1 159 ? 30.072 -25.343 -15.310 1.00 49.28 159 PRO A CA 1
ATOM 1223 C C . PRO A 1 159 ? 31.492 -25.003 -14.816 1.00 49.28 159 PRO A C 1
ATOM 1225 O O . PRO A 1 159 ? 32.237 -24.334 -15.532 1.00 49.28 159 PRO A O 1
ATOM 1228 N N . PRO A 1 160 ? 31.896 -25.468 -13.617 1.00 47.44 160 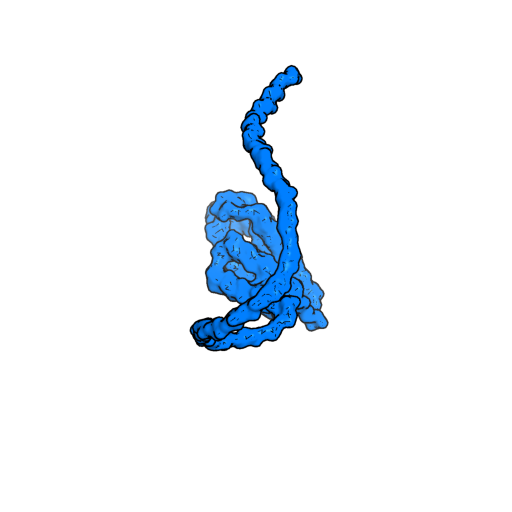PRO A N 1
ATOM 1229 C CA . PRO A 1 160 ? 33.177 -25.104 -13.022 1.00 47.44 160 PRO A CA 1
ATOM 1230 C C . PRO A 1 160 ? 34.341 -25.754 -13.780 1.00 47.44 160 PRO A C 1
ATOM 1232 O O . PRO A 1 160 ? 34.504 -26.973 -13.757 1.00 47.44 160 PRO A O 1
ATOM 1235 N N . GLU A 1 161 ? 35.171 -24.934 -14.421 1.00 40.66 161 GLU A N 1
ATOM 1236 C CA . GLU A 1 161 ? 36.459 -25.363 -14.962 1.00 40.66 161 GLU A CA 1
ATOM 1237 C C . GLU A 1 161 ? 37.504 -25.328 -13.834 1.00 40.66 161 GLU A C 1
ATOM 1239 O O . GLU A 1 161 ? 37.711 -24.312 -13.168 1.00 40.66 161 GLU A O 1
ATOM 1244 N N . GLN A 1 162 ? 38.090 -26.491 -13.551 1.00 46.31 162 GLN A N 1
ATOM 1245 C CA . GLN A 1 162 ? 39.137 -26.690 -12.549 1.00 46.31 162 GLN A CA 1
ATOM 1246 C C . GLN A 1 162 ? 40.447 -25.999 -12.980 1.00 46.31 162 GLN A C 1
ATOM 1248 O O . GLN A 1 162 ? 40.761 -25.994 -14.170 1.00 46.31 162 GLN A O 1
ATOM 1253 N N . PRO A 1 163 ? 41.268 -25.478 -12.047 1.00 47.09 163 PRO A N 1
ATOM 1254 C CA . PRO A 1 163 ? 42.561 -24.900 -12.394 1.00 47.09 163 PRO A CA 1
ATOM 1255 C C . PRO A 1 163 ? 43.596 -26.005 -12.659 1.00 47.09 163 PRO A C 1
ATOM 1257 O O . PRO A 1 163 ? 43.885 -26.819 -11.781 1.00 47.09 163 PRO A O 1
ATOM 1260 N N . ALA A 1 164 ? 44.171 -26.020 -13.864 1.00 42.81 164 ALA A N 1
ATOM 1261 C CA . ALA A 1 164 ? 45.321 -26.854 -14.215 1.00 42.81 164 ALA A CA 1
ATOM 1262 C C . ALA A 1 164 ? 46.643 -26.055 -14.095 1.00 42.81 164 ALA A C 1
ATOM 1264 O O . ALA A 1 164 ? 46.633 -24.834 -14.255 1.00 42.81 164 ALA A O 1
ATOM 1265 N N . PRO A 1 165 ? 47.766 -26.722 -13.766 1.00 47.75 165 PRO A N 1
ATOM 1266 C CA . PRO A 1 165 ? 48.863 -26.143 -12.991 1.00 47.75 165 PRO A CA 1
ATOM 1267 C C . PRO A 1 165 ? 49.948 -25.416 -13.803 1.00 47.75 165 PRO A C 1
ATOM 1269 O O . PRO A 1 165 ? 50.191 -25.685 -14.978 1.00 47.75 165 PRO A O 1
ATOM 1272 N N . GLU A 1 166 ? 50.633 -24.523 -13.090 1.00 50.00 166 GLU A N 1
ATOM 1273 C CA . GLU A 1 166 ? 51.862 -23.803 -13.438 1.00 50.00 166 GLU A CA 1
ATOM 1274 C C . GLU A 1 166 ? 53.008 -24.739 -13.879 1.00 50.00 166 GLU A C 1
ATOM 1276 O O . GLU A 1 166 ? 53.210 -25.787 -13.258 1.00 50.00 166 GLU A O 1
ATOM 1281 N N . PRO A 1 167 ? 53.820 -24.356 -14.885 1.00 41.78 167 PRO A N 1
ATOM 1282 C CA . PRO A 1 167 ? 55.121 -24.974 -15.090 1.00 41.78 167 PRO A CA 1
ATOM 1283 C C . PRO A 1 167 ? 56.284 -23.989 -14.880 1.00 41.78 167 PRO A C 1
ATOM 1285 O O . PRO A 1 167 ? 56.385 -22.942 -15.514 1.00 41.78 167 PRO A O 1
ATOM 1288 N N . ALA A 1 168 ? 57.242 -24.416 -14.063 1.00 42.09 168 ALA A N 1
ATOM 1289 C CA . ALA A 1 168 ? 58.643 -23.993 -14.086 1.00 42.09 168 ALA A CA 1
ATOM 1290 C C . ALA A 1 168 ? 59.512 -25.245 -13.809 1.00 42.09 168 ALA A C 1
ATOM 1292 O O . ALA A 1 168 ? 58.958 -26.238 -13.329 1.00 42.09 168 ALA A O 1
ATOM 1293 N N . PRO A 1 169 ? 60.857 -25.256 -13.977 1.00 54.78 169 PRO A N 1
ATOM 1294 C CA . PRO A 1 169 ? 61.781 -24.305 -14.626 1.00 54.78 169 PRO A CA 1
ATOM 1295 C C . PRO A 1 169 ? 62.848 -25.002 -15.535 1.00 54.78 169 PRO A C 1
ATOM 1297 O O . PRO A 1 169 ? 62.925 -26.227 -15.574 1.00 54.78 169 PRO A O 1
ATOM 1300 N N . LYS A 1 170 ? 63.755 -24.240 -16.189 1.00 35.97 170 LYS A N 1
ATOM 1301 C CA . LYS A 1 170 ? 65.233 -24.290 -15.950 1.00 35.97 170 LYS A CA 1
ATOM 1302 C C . LYS A 1 170 ? 66.093 -23.457 -16.935 1.00 35.97 170 LYS A C 1
ATOM 1304 O O . LYS A 1 170 ? 66.133 -23.731 -18.123 1.00 35.97 170 LYS A O 1
ATOM 1309 N N . ALA A 1 171 ? 66.818 -22.499 -16.336 1.00 42.28 171 ALA A N 1
ATOM 1310 C CA . ALA A 1 171 ? 68.216 -22.043 -16.498 1.00 42.28 171 ALA A CA 1
ATOM 1311 C C . ALA A 1 171 ? 68.929 -22.013 -17.871 1.00 42.28 171 ALA A C 1
ATOM 1313 O O . ALA A 1 171 ? 69.022 -23.034 -18.539 1.00 42.28 171 ALA A O 1
ATOM 1314 N N . THR A 1 172 ? 69.640 -20.902 -18.161 1.00 32.75 172 THR A N 1
ATOM 1315 C CA . THR A 1 172 ? 71.132 -20.803 -18.189 1.00 32.75 172 THR A CA 1
ATOM 1316 C C . THR A 1 172 ? 71.598 -19.335 -18.397 1.00 32.75 172 THR A C 1
ATOM 1318 O O . THR A 1 172 ? 71.066 -18.631 -19.247 1.00 32.75 172 THR A O 1
ATOM 1321 N N . LYS A 1 173 ? 72.584 -18.877 -17.600 1.00 37.69 173 LYS A N 1
ATOM 1322 C CA . LYS A 1 173 ? 73.371 -17.608 -17.682 1.00 37.69 173 LYS A CA 1
ATOM 1323 C C . LYS A 1 173 ? 74.729 -17.920 -18.376 1.00 37.69 173 LYS A C 1
ATOM 1325 O O . LYS A 1 173 ? 75.084 -19.099 -18.328 1.00 37.69 173 LYS A O 1
ATOM 1330 N N . PRO A 1 174 ? 75.539 -16.984 -18.942 1.00 42.78 174 PRO A N 1
ATOM 1331 C CA . PRO A 1 174 ? 76.247 -15.924 -18.187 1.00 42.78 174 PRO A CA 1
ATOM 1332 C C . PRO A 1 174 ? 76.421 -14.553 -18.910 1.00 42.78 174 PRO A C 1
ATOM 1334 O O . PRO A 1 174 ? 76.258 -14.438 -20.118 1.00 42.78 174 PRO A O 1
ATOM 1337 N N . GLU A 1 175 ? 76.777 -13.515 -18.136 1.00 41.22 175 GLU A N 1
ATOM 1338 C CA . GLU A 1 175 ? 77.245 -12.171 -18.571 1.00 41.22 175 GLU A CA 1
ATOM 1339 C C . GLU A 1 175 ? 78.772 -12.174 -18.869 1.00 41.22 175 GLU A C 1
ATOM 1341 O O . GLU A 1 175 ? 79.405 -13.212 -18.646 1.00 41.22 175 GLU A O 1
ATOM 1346 N N . PRO A 1 176 ? 79.409 -11.049 -19.298 1.00 49.09 176 PRO A N 1
ATOM 1347 C CA . PRO A 1 176 ? 79.957 -10.122 -18.279 1.00 49.09 176 PRO A CA 1
ATOM 1348 C C . PRO A 1 176 ? 80.085 -8.608 -18.639 1.00 49.09 176 PRO A C 1
ATOM 1350 O O . PRO A 1 176 ? 80.354 -8.245 -19.778 1.00 49.09 176 PRO A O 1
ATOM 1353 N N . SER A 1 177 ? 80.065 -7.779 -17.572 1.00 43.81 177 SER A N 1
ATOM 1354 C CA . SER A 1 177 ? 80.871 -6.554 -17.284 1.00 43.81 177 SER A CA 1
ATOM 1355 C C . SER A 1 177 ? 80.645 -5.245 -18.088 1.00 43.81 177 SER A C 1
ATOM 1357 O O . SER A 1 177 ? 80.546 -5.276 -19.301 1.00 43.81 177 SER A O 1
ATOM 1359 N N . THR A 1 178 ? 80.654 -4.016 -17.524 1.00 35.28 178 THR A N 1
ATOM 1360 C CA . THR A 1 178 ? 81.510 -3.468 -16.443 1.00 35.28 178 THR A CA 1
ATOM 1361 C C . THR A 1 178 ? 81.061 -2.061 -15.937 1.00 35.28 178 THR A C 1
ATOM 1363 O O . THR A 1 178 ? 80.620 -1.252 -16.745 1.00 35.28 178 THR A O 1
ATOM 1366 N N . LYS A 1 179 ? 81.339 -1.782 -14.635 1.00 38.44 179 LYS A N 1
ATOM 1367 C CA . LYS A 1 179 ? 81.567 -0.500 -13.872 1.00 38.44 179 LYS A CA 1
ATOM 1368 C C . LYS A 1 179 ? 80.479 0.596 -13.783 1.00 38.44 179 LYS A C 1
ATOM 1370 O O . LYS A 1 179 ? 79.794 0.852 -14.751 1.00 38.44 179 LYS A O 1
ATOM 1375 N N . ALA A 1 180 ? 80.341 1.391 -12.706 1.00 35.12 180 ALA A N 1
ATOM 1376 C CA . ALA A 1 180 ? 81.098 1.622 -11.456 1.00 35.12 180 ALA A CA 1
ATOM 1377 C C . ALA A 1 180 ? 80.174 2.267 -10.380 1.00 35.12 180 ALA A C 1
ATOM 1379 O O . ALA A 1 180 ? 79.113 2.780 -10.714 1.00 35.12 180 ALA A O 1
ATOM 1380 N N . ALA A 1 181 ? 80.603 2.242 -9.111 1.00 40.09 181 ALA A N 1
ATOM 1381 C CA . ALA A 1 181 ? 79.861 2.581 -7.881 1.00 40.09 181 ALA A CA 1
ATOM 1382 C C . ALA A 1 181 ? 80.304 3.946 -7.226 1.00 40.09 181 ALA A C 1
ATOM 1384 O O . ALA A 1 181 ? 80.892 4.745 -7.950 1.00 40.09 181 ALA A O 1
ATOM 1385 N N . PRO A 1 182 ? 80.145 4.202 -5.893 1.00 64.50 182 PRO A N 1
ATOM 1386 C CA . PRO A 1 182 ? 79.138 5.014 -5.140 1.00 64.50 182 PRO A CA 1
ATOM 1387 C C . PRO A 1 182 ? 79.848 6.144 -4.297 1.00 64.50 182 PRO A C 1
ATOM 1389 O O . PRO A 1 182 ? 80.865 6.598 -4.826 1.00 64.50 182 PRO A O 1
ATOM 1392 N N . PRO A 1 183 ? 79.508 6.601 -3.041 1.00 61.88 183 PRO A N 1
ATOM 1393 C CA . PRO A 1 183 ? 78.402 6.405 -2.049 1.00 61.88 183 PRO A CA 1
ATOM 1394 C C . PRO A 1 183 ? 77.823 7.737 -1.453 1.00 61.88 183 PRO A C 1
ATOM 1396 O O . PRO A 1 183 ? 78.158 8.804 -1.951 1.00 61.88 183 PRO A O 1
ATOM 1399 N N . ASP A 1 184 ? 76.834 7.774 -0.536 1.00 39.09 184 ASP A N 1
ATOM 1400 C CA . ASP A 1 184 ? 76.977 7.824 0.952 1.00 39.09 184 ASP A CA 1
ATOM 1401 C C . ASP A 1 184 ? 75.555 7.997 1.585 1.00 39.09 184 ASP A C 1
ATOM 1403 O O . ASP A 1 184 ? 74.792 8.842 1.123 1.00 39.09 184 ASP A O 1
ATOM 1407 N N . ALA A 1 185 ? 74.991 7.055 2.360 1.00 39.25 185 ALA A N 1
ATOM 1408 C CA . ALA A 1 185 ? 75.005 6.906 3.834 1.00 39.25 185 ALA A CA 1
ATOM 1409 C C . ALA A 1 185 ? 74.483 8.118 4.662 1.00 39.25 185 ALA A C 1
ATOM 1411 O O . ALA A 1 185 ? 75.155 9.125 4.807 1.00 39.25 185 ALA A O 1
ATOM 1412 N N . GLY A 1 186 ? 73.301 8.018 5.290 1.00 37.47 186 GLY A N 1
ATOM 1413 C CA . GLY A 1 186 ? 73.221 8.015 6.767 1.00 37.47 186 GLY A CA 1
ATOM 1414 C C . GLY A 1 186 ? 72.051 8.846 7.357 1.00 37.47 186 GLY A C 1
ATOM 1415 O O . GLY A 1 186 ? 71.448 9.605 6.610 1.00 37.47 186 GLY A O 1
ATOM 1416 N N . PRO A 1 187 ? 71.686 8.677 8.652 1.00 59.81 187 PRO A N 1
ATOM 1417 C CA . PRO A 1 187 ? 70.309 8.339 9.077 1.00 59.81 187 PRO A CA 1
ATOM 1418 C C . PRO A 1 187 ? 69.704 9.224 10.213 1.00 59.81 187 PRO A C 1
ATOM 1420 O O . PRO A 1 187 ? 70.266 10.254 10.562 1.00 59.81 187 PRO A O 1
ATOM 1423 N N . GLU A 1 188 ? 68.609 8.732 10.836 1.00 40.81 188 GLU A N 1
ATOM 1424 C CA . GLU A 1 188 ? 68.067 9.074 12.185 1.00 40.81 188 GLU A CA 1
ATOM 1425 C C . GLU A 1 188 ? 67.256 10.393 12.333 1.00 40.81 188 GLU A C 1
ATOM 1427 O O . GLU A 1 188 ? 67.510 11.364 11.643 1.00 40.81 188 GLU A O 1
ATOM 1432 N N . ALA A 1 189 ? 66.233 10.563 13.187 1.00 47.25 189 ALA A N 1
ATOM 1433 C CA . ALA A 1 189 ? 65.700 9.805 14.322 1.00 47.25 189 ALA A CA 1
ATOM 1434 C C . ALA A 1 189 ? 64.262 10.264 14.685 1.00 47.25 189 ALA A C 1
ATOM 1436 O O . ALA A 1 189 ? 63.847 11.390 14.410 1.00 47.25 189 ALA A O 1
ATOM 1437 N N . CYS A 1 190 ? 63.543 9.394 15.403 1.00 40.66 190 CYS A N 1
ATOM 1438 C CA . CYS A 1 190 ? 62.346 9.675 16.203 1.00 40.66 190 CYS A CA 1
ATOM 1439 C C . CYS A 1 190 ? 62.596 10.658 17.370 1.00 40.66 190 CYS A C 1
ATOM 1441 O O . CYS A 1 190 ? 63.591 10.518 18.077 1.00 40.66 190 CYS A O 1
ATOM 1443 N N . ARG A 1 191 ? 61.614 11.522 17.685 1.00 45.22 191 ARG A N 1
ATOM 1444 C CA . ARG A 1 191 ? 61.269 12.037 19.041 1.00 45.22 191 ARG A CA 1
ATOM 1445 C C . ARG A 1 191 ? 59.879 12.703 18.969 1.00 45.22 191 ARG A C 1
ATOM 1447 O O . ARG A 1 191 ? 59.683 13.571 18.136 1.00 45.22 191 ARG A O 1
ATOM 1454 N N . VAL A 1 192 ? 58.815 12.147 19.562 1.00 45.81 192 VAL A N 1
ATOM 1455 C CA . VAL A 1 192 ? 58.320 12.272 20.959 1.00 45.81 192 VAL A CA 1
ATOM 1456 C C . VAL A 1 192 ? 57.989 13.713 21.395 1.00 45.81 192 VAL A C 1
ATOM 1458 O O . VAL A 1 192 ? 58.901 14.515 21.558 1.00 45.81 192 VAL A O 1
ATOM 1461 N N . GLY A 1 193 ? 56.713 13.964 21.740 1.00 42.50 193 GLY A N 1
ATOM 1462 C CA . GLY A 1 193 ? 56.327 14.880 22.834 1.00 42.50 193 GLY A CA 1
ATOM 1463 C C . GLY A 1 193 ? 55.265 15.958 22.526 1.00 42.50 193 GLY A C 1
ATOM 1464 O O . GLY A 1 193 ? 55.475 16.726 21.595 1.00 42.50 193 GLY A O 1
ATOM 1465 N N . PRO A 1 194 ? 54.160 16.063 23.303 1.00 62.75 194 PRO A N 1
ATOM 1466 C CA . PRO A 1 194 ? 53.036 16.977 23.055 1.00 62.75 194 PRO A CA 1
ATOM 1467 C C . PRO A 1 194 ? 53.149 18.303 23.835 1.00 62.75 194 PRO A C 1
ATOM 1469 O O . PRO A 1 194 ? 53.810 18.357 24.870 1.00 62.75 194 PRO A O 1
ATOM 1472 N N . LEU A 1 195 ? 52.420 19.344 23.410 1.00 48.72 195 LEU A N 1
ATOM 1473 C CA . LEU A 1 195 ? 52.146 20.522 24.243 1.00 48.72 195 LEU A CA 1
ATOM 1474 C C . LEU A 1 195 ? 50.643 20.821 24.296 1.00 48.72 195 LEU A C 1
ATOM 1476 O O . LEU A 1 195 ? 50.028 21.207 23.305 1.00 48.72 195 LEU A O 1
ATOM 1480 N N . ALA A 1 196 ? 50.083 20.655 25.491 1.00 51.16 196 ALA A N 1
ATOM 1481 C CA . ALA A 1 196 ? 48.865 21.316 25.926 1.00 51.16 196 ALA A CA 1
ATOM 1482 C C . ALA A 1 196 ? 49.196 22.760 26.325 1.00 51.16 196 ALA A C 1
ATOM 1484 O O . ALA A 1 196 ? 50.208 22.990 26.989 1.00 51.16 196 ALA A O 1
ATOM 1485 N N . ILE A 1 197 ? 48.326 23.715 25.992 1.00 56.78 197 ILE A N 1
ATOM 1486 C CA . ILE A 1 197 ? 48.263 25.003 26.689 1.00 56.78 197 ILE A CA 1
ATOM 1487 C C . ILE A 1 197 ? 46.812 25.479 26.763 1.00 56.78 197 ILE A C 1
ATOM 1489 O O . ILE A 1 197 ? 46.020 25.278 25.846 1.00 56.78 197 ILE A O 1
ATOM 1493 N N . HIS A 1 198 ? 46.489 26.036 27.923 1.00 52.78 198 HIS A N 1
ATOM 1494 C CA . HIS A 1 198 ? 45.176 26.322 28.479 1.00 52.78 198 HIS A CA 1
ATOM 1495 C C . HIS A 1 198 ? 45.025 27.843 28.649 1.00 52.78 198 HIS A C 1
ATOM 1497 O O . HIS A 1 198 ? 45.984 28.482 29.079 1.00 52.78 198 HIS A O 1
ATOM 1503 N N . GLY A 1 199 ? 43.816 28.366 28.411 1.00 47.97 199 GLY A N 1
ATOM 1504 C CA . GLY A 1 199 ? 43.284 29.614 28.987 1.00 47.97 199 GLY A CA 1
ATOM 1505 C C . GLY A 1 199 ? 43.775 30.948 28.403 1.00 47.97 199 GLY A C 1
ATOM 1506 O O . GLY A 1 199 ? 44.700 30.968 27.587 1.00 47.97 199 GLY A O 1
ATOM 1507 N N . PRO A 1 200 ? 43.205 32.083 28.852 1.00 60.16 200 PRO A N 1
ATOM 1508 C CA . PRO A 1 200 ? 42.139 32.259 29.855 1.00 60.16 200 PRO A CA 1
ATOM 1509 C C . PRO A 1 200 ? 40.705 32.265 29.296 1.00 60.16 200 PRO A C 1
ATOM 1511 O O . PRO A 1 200 ? 40.523 32.542 28.090 1.00 60.16 200 PRO A O 1
#